Protein AF-A0A453N5C2-F1 (afdb_monomer)

Nearest PDB structures (foldseek):
  7upv-assembly1_A  TM=6.329E-01  e=4.592E-26  Zea mays
  6f9j-assembly1_A  TM=6.323E-01  e=2.179E-14  Hordeum vulgare
  5wqs-assembly1_A  TM=6.300E-01  e=1.266E-13  Ipomoea batatas
  5wqu-assembly1_A  TM=6.254E-01  e=1.860E-13  Ipomoea batatas
  1fa2-assembly1_A  TM=6.297E-01  e=8.671E-13  Ipomoea batatas

Foldseek 3Di:
DDCADLQRAGDPLPVLLVVLVVCVVVVAQADEDDDDPCSQCVPDPPHGDNHRVVSSVVSRVVSNHDYADQFVRLLVCCVVCVVCVVVCVCVDDQQQQDDVSHLDDPQQDVVVVADPPFPGDQPQPGPVSLVVLCVLCVVVVRNVLSDDDPQCDHRRDDQCNTQQRRDVHCCPPPSNVSVVCSSVVVSVVSVVVSVVSSCVSNVD

Secondary structure (DSSP, 8-state):
--SB-TTS-BS-HHHHHHHHHHHHHTT--EEE----HHHHTSSBTTB---HHHHHHHHHHHHTT-EEE-TTHHHHHHHHHSHHHHHTT---------SGGGSSS---S-GGGT--TT--------SHHHHHHHHHHHHHTT-GGGSS--SSS--TT--GGGSTTTSTT-GGGSHHHHHHHHHHHHHHHHHHHHHHHHHHHHH--

Mean predicted aligned error: 13.72 Å

pLDDT: mean 75.68, std 16.61, range [41.25, 97.69]

Solvent-accessible surface area (backbone atoms only — not comparable to full-atom values): 11889 Å² total; per-residue (Å²): 134,66,62,55,42,78,84,26,38,56,52,61,66,67,61,53,50,55,51,53,52,51,43,49,75,70,70,52,67,55,52,84,59,90,82,56,61,75,30,27,44,54,85,42,89,98,45,75,48,52,62,14,59,52,53,50,52,52,55,42,53,74,70,72,37,46,76,51,51,100,58,72,36,54,36,48,49,39,66,73,42,40,67,44,44,75,70,60,73,56,83,77,85,88,80,63,63,40,68,95,42,38,84,51,75,82,32,68,43,58,92,79,68,34,48,92,88,31,70,18,45,88,85,54,84,52,73,64,51,40,50,50,41,32,51,60,18,46,76,71,74,38,59,90,60,38,61,78,78,89,43,58,67,43,36,66,36,54,47,76,78,18,57,23,62,18,94,92,20,42,49,81,35,77,64,27,44,49,50,51,52,50,60,54,42,54,57,50,53,51,46,54,52,53,50,53,54,46,48,71,30,62,79,114

Radius of gyration: 20.91 Å; Cα contacts (8 Å, |Δi|>4): 223; chains: 1; bounding box: 48×40×55 Å

Sequence (204 aa):
MGIINCYCQLVDPEAVRAELRHLKSLNVDGVVVDCWWGIVEAWTPQKYEWSGYRDLFGIIKEFKLKVQVYFDFMRSFHMEFRSLSEEGLISAIEVGLGASGELRYPSCPEKMGWRYPGIGEFQCYDRYMQKNLRQSALARGHLFWARGPDNAGYYNSRSHETGFFCDGGDYDSYYGRFFLNWYSGILIDHVDQVLSLATLAFDG

InterPro domains:
  IPR001554 Glycoside hydrolase, family 14 [PF01373] (67-204)
  IPR001554 Glycoside hydrolase, family 14 [PR00750] (27-41)
  IPR001554 Glycoside hydrolase, family 14 [PR00750] (48-66)
  IPR001554 Glycoside hydrolase, family 14 [PTHR31352] (67-204)
  IPR017853 Glycoside hydrolase superfamily [SSF51445] (2-204)

Structure (mmCIF, N/CA/C/O backbone):
data_AF-A0A453N5C2-F1
#
_entry.id   AF-A0A453N5C2-F1
#
loop_
_atom_site.group_PDB
_atom_site.id
_atom_site.type_symbol
_atom_site.label_atom_id
_atom_site.label_alt_id
_atom_site.label_comp_id
_atom_site.label_asym_id
_atom_site.label_entity_id
_atom_site.label_seq_id
_atom_site.pdbx_PDB_ins_code
_atom_site.Cartn_x
_atom_site.Cartn_y
_atom_site.Cartn_z
_atom_site.occupancy
_atom_site.B_iso_or_equiv
_atom_site.auth_seq_id
_atom_site.auth_comp_id
_atom_site.auth_asym_id
_atom_site.auth_atom_id
_atom_site.pdbx_PDB_model_num
ATOM 1 N N . MET A 1 1 ? 0.543 18.962 6.753 1.00 45.88 1 MET A N 1
ATOM 2 C CA . MET A 1 1 ? 1.513 18.061 7.416 1.00 45.88 1 MET A CA 1
ATOM 3 C C . MET A 1 1 ? 0.730 17.151 8.349 1.00 45.88 1 MET A C 1
ATOM 5 O O . MET A 1 1 ? -0.326 17.578 8.790 1.00 45.88 1 MET A O 1
ATOM 9 N N . GLY A 1 2 ? 1.160 15.904 8.557 1.00 62.41 2 GLY A N 1
ATOM 10 C CA . GLY A 1 2 ? 0.486 14.992 9.492 1.00 62.41 2 GLY A CA 1
ATOM 11 C C . GLY A 1 2 ? 0.720 15.394 10.952 1.00 62.41 2 GLY A C 1
ATOM 12 O O . GLY A 1 2 ? 1.680 16.106 11.236 1.00 62.41 2 GLY A O 1
ATOM 13 N N . ILE A 1 3 ? -0.149 14.928 11.856 1.00 78.06 3 ILE A N 1
ATOM 14 C CA . ILE A 1 3 ? -0.074 15.179 13.309 1.00 78.06 3 ILE A CA 1
ATOM 15 C C . ILE A 1 3 ? 1.207 14.571 13.916 1.00 78.06 3 ILE A C 1
ATOM 17 O O . ILE A 1 3 ? 1.763 15.117 14.862 1.00 78.06 3 ILE A O 1
ATOM 21 N N . ILE A 1 4 ? 1.728 13.485 13.335 1.00 77.81 4 ILE A N 1
ATOM 22 C CA . ILE A 1 4 ? 3.038 12.906 13.666 1.00 77.81 4 ILE A CA 1
ATOM 23 C C . ILE A 1 4 ? 4.021 13.184 12.519 1.00 77.81 4 ILE A C 1
ATOM 25 O O . ILE A 1 4 ? 3.696 12.951 11.351 1.00 77.81 4 ILE A O 1
ATOM 29 N N . ASN A 1 5 ? 5.222 13.681 12.833 1.00 80.50 5 ASN A N 1
ATOM 30 C CA . ASN A 1 5 ? 6.278 13.921 11.841 1.00 80.50 5 ASN A CA 1
ATOM 31 C C . ASN A 1 5 ? 7.085 12.643 11.508 1.00 80.50 5 ASN A C 1
ATOM 33 O O . ASN A 1 5 ? 6.941 11.604 12.149 1.00 80.50 5 ASN A O 1
ATOM 37 N N . CYS A 1 6 ? 7.989 12.720 10.525 1.00 78.81 6 CYS A N 1
ATOM 38 C CA . CYS A 1 6 ? 8.831 11.587 10.108 1.00 78.81 6 CYS A CA 1
ATOM 39 C C . CYS A 1 6 ? 9.856 11.115 11.160 1.00 78.81 6 CYS A C 1
ATOM 41 O O . CYS A 1 6 ? 10.457 10.058 10.993 1.00 78.81 6 CYS A O 1
ATOM 43 N N . TYR A 1 7 ? 10.041 11.865 12.247 1.00 80.75 7 TYR A N 1
ATOM 44 C CA . TYR A 1 7 ? 10.873 11.483 13.391 1.00 80.75 7 TYR A CA 1
ATOM 45 C C . TYR A 1 7 ? 10.059 10.794 14.495 1.00 80.75 7 TYR A C 1
ATOM 47 O O . TYR A 1 7 ? 10.581 10.573 15.583 1.00 80.75 7 TYR A O 1
ATOM 55 N N . CYS A 1 8 ? 8.791 10.460 14.223 1.00 75.06 8 CYS A N 1
ATOM 56 C CA . CYS A 1 8 ? 7.840 9.934 15.195 1.00 75.06 8 CYS A CA 1
ATOM 57 C C . CYS A 1 8 ? 7.634 10.887 16.386 1.00 75.06 8 CYS A C 1
ATOM 59 O O . CYS A 1 8 ? 7.604 10.462 17.536 1.00 75.06 8 CYS A O 1
ATOM 61 N N . GLN A 1 9 ? 7.478 12.185 16.119 1.00 87.00 9 GLN A N 1
ATOM 62 C CA . GLN A 1 9 ? 7.174 13.196 17.135 1.00 87.00 9 GLN A CA 1
ATOM 63 C C . GLN A 1 9 ? 5.817 13.837 16.858 1.00 87.00 9 GLN A C 1
ATOM 65 O O . GLN A 1 9 ? 5.481 14.109 15.701 1.00 87.00 9 GLN A O 1
ATOM 70 N N . LEU A 1 10 ? 5.057 14.095 17.923 1.00 86.06 10 LEU A N 1
ATOM 71 C CA . LEU A 1 10 ? 3.793 14.818 17.847 1.00 86.06 10 LEU A CA 1
ATOM 72 C C . LEU A 1 10 ? 4.051 16.290 17.511 1.00 86.06 10 LEU A C 1
ATOM 74 O O . LEU A 1 10 ? 4.773 16.988 18.223 1.00 86.06 10 LEU A O 1
ATOM 78 N N . VAL A 1 11 ? 3.460 16.754 16.416 1.00 89.31 11 VAL A N 1
ATOM 79 C CA . VAL A 1 11 ? 3.540 18.142 15.966 1.00 89.31 11 VAL A CA 1
ATOM 80 C C . VAL A 1 11 ? 2.410 18.929 16.613 1.00 89.31 11 VAL A C 1
ATOM 82 O O . VAL A 1 11 ? 1.251 18.550 16.495 1.00 89.31 11 VAL A O 1
ATOM 85 N N . ASP A 1 12 ? 2.771 20.029 17.272 1.00 89.69 12 ASP A N 1
ATOM 86 C CA . ASP A 1 12 ? 1.853 20.975 17.918 1.00 89.69 12 ASP A CA 1
ATOM 87 C C . ASP A 1 12 ? 0.766 20.318 18.806 1.00 89.69 12 ASP A C 1
ATOM 89 O O . ASP A 1 12 ? -0.422 20.291 18.467 1.00 89.69 12 ASP A O 1
ATOM 93 N N . PRO A 1 13 ? 1.158 19.788 19.980 1.00 90.25 13 PRO A N 1
ATOM 94 C CA . PRO A 1 13 ? 0.228 19.170 20.924 1.00 90.25 13 PRO A CA 1
ATOM 95 C C . PRO A 1 13 ? -0.939 20.076 21.347 1.00 90.25 13 PRO A C 1
ATOM 97 O O . PRO A 1 13 ? -2.032 19.581 21.621 1.00 90.25 13 PRO A O 1
ATOM 100 N N . GLU A 1 14 ? -0.727 21.394 21.413 1.00 91.12 14 GLU A N 1
ATOM 101 C CA . GLU A 1 14 ? -1.752 22.346 21.852 1.00 91.12 14 GLU A CA 1
ATOM 102 C C . GLU A 1 14 ? -2.832 22.555 20.790 1.00 91.12 14 GLU A C 1
ATOM 104 O O . GLU A 1 14 ? -4.019 22.602 21.129 1.00 91.12 14 GLU A O 1
ATOM 109 N N . ALA A 1 15 ? -2.455 22.590 19.508 1.00 88.94 15 ALA A N 1
ATOM 110 C CA . ALA A 1 15 ? -3.423 22.579 18.416 1.00 88.94 15 ALA A CA 1
ATOM 111 C C . ALA A 1 15 ? -4.297 21.312 18.453 1.00 88.94 15 ALA A C 1
ATOM 113 O O . ALA A 1 15 ? -5.524 21.409 18.397 1.00 88.94 15 ALA A O 1
ATOM 114 N N . VAL A 1 16 ? -3.691 20.136 18.667 1.00 85.56 16 VAL A N 1
ATOM 115 C CA . VAL A 1 16 ? -4.428 18.864 18.802 1.00 85.56 16 VAL A CA 1
ATOM 116 C C . VAL A 1 16 ? -5.397 18.908 19.986 1.00 85.56 16 VAL A C 1
ATOM 118 O O . VAL A 1 16 ? -6.558 18.519 19.858 1.00 85.56 16 VAL A O 1
ATOM 121 N N . ARG A 1 17 ? -4.971 19.434 21.141 1.00 92.00 17 ARG A N 1
ATOM 122 C CA . ARG A 1 17 ? -5.856 19.621 22.306 1.00 92.00 17 ARG A CA 1
ATOM 123 C C . ARG A 1 17 ? -7.040 20.533 21.994 1.00 92.00 17 ARG A C 1
ATOM 125 O O . ARG A 1 17 ? -8.153 20.252 22.443 1.00 92.00 17 ARG A O 1
ATOM 132 N N . ALA A 1 18 ? -6.819 21.622 21.260 1.00 89.62 18 ALA A N 1
ATOM 133 C CA . ALA A 1 18 ? -7.880 22.548 20.877 1.00 89.62 18 ALA A CA 1
ATOM 134 C C . ALA A 1 18 ? -8.916 21.876 19.959 1.00 89.62 18 ALA A C 1
ATOM 136 O O . ALA A 1 18 ? -10.119 22.005 20.203 1.00 89.62 18 ALA A O 1
ATOM 137 N N . GLU A 1 19 ? -8.464 21.098 18.974 1.00 84.69 19 GLU A N 1
ATOM 138 C CA . GLU A 1 19 ? -9.341 20.342 18.074 1.00 84.69 19 GLU A CA 1
ATOM 139 C C . GLU A 1 19 ? -10.136 19.257 18.814 1.00 84.69 19 GLU A C 1
ATOM 141 O O . GLU A 1 19 ? -11.360 19.198 18.694 1.00 84.69 19 GLU A O 1
ATOM 146 N N . LEU A 1 20 ? -9.484 18.441 19.649 1.00 83.19 20 LEU A N 1
ATOM 147 C CA . LEU A 1 20 ? -10.162 17.388 20.415 1.00 83.19 20 LEU A CA 1
ATOM 148 C C . LEU A 1 20 ? -11.179 17.955 21.411 1.00 83.19 20 LEU A C 1
ATOM 150 O O . LEU A 1 20 ? -12.244 17.368 21.611 1.00 83.19 20 LEU A O 1
ATOM 154 N N . ARG A 1 21 ? -10.897 19.122 22.005 1.00 89.88 21 ARG A N 1
ATOM 155 C CA . ARG A 1 21 ? -11.859 19.842 22.851 1.00 89.88 21 ARG A CA 1
ATOM 156 C C . ARG A 1 21 ? -13.100 20.243 22.059 1.00 89.88 21 ARG A C 1
ATOM 158 O O . ARG A 1 21 ? -14.214 20.102 22.567 1.00 89.88 21 ARG A O 1
ATOM 165 N N . HIS A 1 22 ? -12.917 20.714 20.828 1.00 83.62 22 HIS A N 1
ATOM 166 C CA . HIS A 1 22 ? -14.026 21.048 19.944 1.00 83.62 22 HIS A CA 1
ATOM 167 C C . HIS A 1 22 ? -14.831 19.799 19.558 1.00 83.62 22 HIS A C 1
ATOM 169 O O . HIS A 1 22 ? -16.045 19.786 19.746 1.00 83.62 22 HIS A O 1
ATOM 175 N N . LEU A 1 23 ? -14.177 18.710 19.144 1.00 72.56 23 LE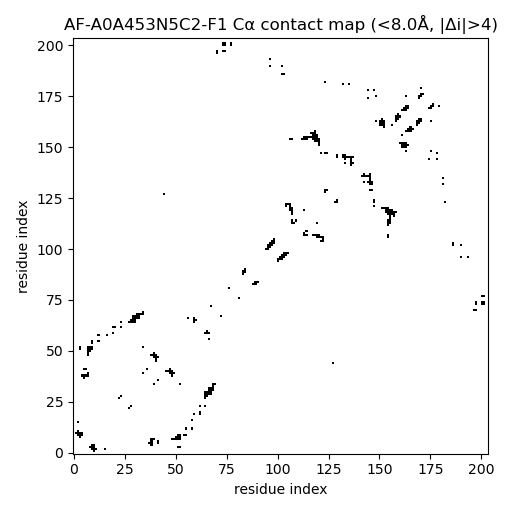U A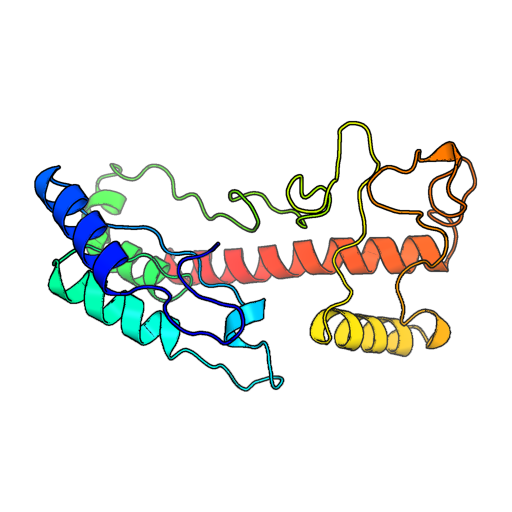 N 1
ATOM 176 C CA . LEU A 1 23 ? -14.849 17.439 18.840 1.00 72.56 23 LEU A CA 1
ATOM 177 C C . LEU A 1 23 ? -15.642 16.903 20.037 1.00 72.56 23 LEU A C 1
ATOM 179 O O . LEU A 1 23 ? -16.784 16.470 19.886 1.00 72.56 23 LEU A O 1
ATOM 183 N N . LYS A 1 24 ? -15.093 17.006 21.252 1.00 77.75 24 LYS A N 1
ATOM 184 C CA . LYS A 1 24 ? -15.814 16.596 22.460 1.00 77.75 24 LYS A CA 1
ATOM 185 C C . LYS A 1 24 ? -17.053 17.454 22.721 1.00 77.75 24 LYS A C 1
ATOM 187 O O . LYS A 1 24 ? -18.071 16.917 23.147 1.00 77.75 24 LYS A O 1
ATOM 192 N N . SER A 1 25 ? -16.995 18.757 22.431 1.00 83.69 25 SER A N 1
ATOM 193 C CA . SER A 1 25 ? -18.161 19.651 22.537 1.00 83.69 25 SER A CA 1
ATOM 194 C C . SER A 1 25 ? -19.286 19.307 21.553 1.00 83.69 25 SER A C 1
ATOM 196 O O . SER A 1 25 ? -20.439 19.642 21.802 1.00 83.69 25 SER A O 1
ATOM 198 N N . LEU A 1 26 ? -18.958 18.593 20.471 1.00 78.06 26 LEU A N 1
ATOM 199 C CA . LEU A 1 26 ? -19.899 18.098 19.466 1.00 78.06 26 LEU A CA 1
ATOM 200 C C . LEU A 1 26 ? -20.425 16.686 19.780 1.00 78.06 26 LEU A C 1
ATOM 202 O O . LEU A 1 26 ? -21.041 16.065 18.920 1.00 78.06 26 LEU A O 1
ATOM 206 N N . ASN A 1 27 ? -20.195 16.171 20.995 1.00 78.81 27 ASN A N 1
ATOM 207 C CA . ASN A 1 27 ? -20.589 14.821 21.413 1.00 78.81 27 ASN A CA 1
ATOM 208 C C . ASN A 1 27 ? -19.964 13.686 20.575 1.00 78.81 27 ASN A C 1
ATOM 210 O O . ASN A 1 27 ? -20.522 12.597 20.489 1.00 78.81 27 ASN A O 1
ATOM 214 N N . VAL A 1 28 ? -18.782 13.905 19.991 1.00 62.66 28 VAL A N 1
ATOM 215 C CA . VAL A 1 28 ? -18.038 12.846 19.295 1.00 62.66 28 VAL A CA 1
ATOM 216 C C . VAL A 1 28 ? -17.528 11.802 20.300 1.00 62.66 28 VAL A C 1
ATOM 218 O O . VAL A 1 28 ? -16.942 12.141 21.334 1.00 62.66 28 VAL A O 1
ATOM 221 N N . ASP A 1 29 ? -17.729 10.521 19.984 1.00 61.03 29 ASP A N 1
ATOM 222 C CA . ASP A 1 29 ? -17.367 9.391 20.851 1.00 61.03 29 ASP A CA 1
ATOM 223 C C . ASP A 1 29 ? -15.896 8.963 20.742 1.00 61.03 29 ASP A C 1
ATOM 225 O O . ASP A 1 29 ? -15.341 8.383 21.681 1.00 61.03 29 ASP A O 1
ATOM 229 N N . GLY A 1 30 ? -15.235 9.252 19.620 1.00 60.66 30 GLY A N 1
ATOM 230 C CA . GLY A 1 30 ? -13.859 8.834 19.380 1.00 60.66 30 GLY A CA 1
ATOM 231 C C . GLY A 1 30 ? -13.226 9.446 18.140 1.00 60.66 30 GLY A C 1
ATOM 232 O O . GLY A 1 30 ? -13.884 10.119 17.352 1.00 60.66 30 GLY A O 1
ATOM 233 N N . VAL A 1 31 ? -11.927 9.208 17.988 1.00 63.03 31 VAL A N 1
ATOM 234 C CA . VAL A 1 31 ? -11.125 9.665 16.851 1.00 63.03 31 VAL A CA 1
ATOM 235 C C . VAL A 1 31 ? -10.359 8.494 16.246 1.00 63.03 31 VAL A C 1
ATOM 237 O O . VAL A 1 31 ? -9.893 7.597 16.953 1.00 63.03 31 VAL A O 1
ATOM 240 N N . VAL A 1 32 ? -10.239 8.506 14.922 1.00 61.47 32 VAL A N 1
ATOM 241 C CA . VAL A 1 32 ? -9.447 7.533 14.165 1.00 61.47 32 VAL A CA 1
ATOM 242 C C . VAL A 1 32 ? -8.054 8.119 13.954 1.00 61.47 32 VAL A C 1
ATOM 244 O O . VAL A 1 32 ? -7.925 9.292 13.605 1.00 61.47 32 VAL A O 1
ATOM 247 N N . VAL A 1 33 ? -7.011 7.323 14.205 1.00 59.66 33 VAL A N 1
ATOM 248 C CA . VAL A 1 33 ? -5.614 7.762 14.102 1.00 59.66 33 VAL A CA 1
ATOM 249 C C . VAL A 1 33 ? -4.821 6.782 13.243 1.00 59.66 33 VAL A C 1
ATOM 251 O O . VAL A 1 33 ? -4.610 5.634 13.631 1.00 59.66 33 VAL A O 1
ATOM 254 N N . ASP A 1 34 ? -4.309 7.266 12.112 1.00 59.69 34 ASP A N 1
ATOM 255 C CA . ASP A 1 34 ? -3.443 6.480 11.233 1.00 59.69 34 ASP A CA 1
ATOM 256 C C . ASP A 1 34 ? -2.050 6.280 11.851 1.00 59.69 34 ASP A C 1
ATOM 258 O O . ASP A 1 34 ? -1.280 7.230 12.061 1.00 59.69 34 ASP A O 1
ATOM 262 N N . CYS A 1 35 ? -1.701 5.021 12.121 1.00 60.75 35 CYS A N 1
ATOM 263 C CA . CYS A 1 35 ? -0.383 4.624 12.614 1.00 60.75 35 CYS A CA 1
ATOM 264 C C . CYS A 1 35 ? 0.517 4.189 11.454 1.00 60.75 35 CYS A C 1
ATOM 266 O O . CYS A 1 35 ? 0.424 3.069 10.958 1.00 60.75 35 CYS A O 1
ATOM 268 N N . TRP A 1 36 ? 1.399 5.084 11.012 1.00 59.53 36 TRP A N 1
ATOM 269 C CA . TRP A 1 36 ? 2.222 4.876 9.827 1.00 59.53 36 TRP A CA 1
ATOM 270 C C . TRP A 1 36 ? 3.455 4.034 10.145 1.00 59.53 36 TRP A C 1
ATOM 272 O O . TRP A 1 36 ? 4.371 4.479 10.842 1.00 59.53 36 TRP A O 1
ATOM 282 N N . TRP A 1 37 ? 3.532 2.846 9.545 1.00 51.44 37 TRP A N 1
ATOM 283 C CA . TRP A 1 37 ? 4.687 1.956 9.673 1.00 51.44 37 TRP A CA 1
ATOM 284 C C . TRP A 1 37 ? 6.012 2.628 9.274 1.00 51.44 37 TRP A C 1
ATOM 286 O O . TRP A 1 37 ? 6.999 2.538 10.002 1.00 51.44 37 TRP A O 1
ATOM 296 N N . GLY A 1 38 ? 6.012 3.398 8.179 1.00 54.41 38 GLY A N 1
ATOM 297 C CA . GLY A 1 38 ? 7.186 4.141 7.706 1.00 54.41 38 GLY A CA 1
ATOM 298 C C . GLY A 1 38 ? 7.681 5.246 8.648 1.00 54.41 38 GLY A C 1
ATOM 299 O O . GLY A 1 38 ? 8.793 5.727 8.462 1.00 54.41 38 GLY A O 1
ATOM 300 N N . ILE A 1 39 ? 6.889 5.636 9.655 1.00 63.72 39 ILE A N 1
ATOM 301 C CA . ILE A 1 39 ? 7.287 6.572 10.719 1.00 63.72 39 ILE A CA 1
ATOM 302 C C . ILE A 1 39 ? 7.814 5.793 11.927 1.00 63.72 39 ILE A C 1
ATOM 304 O O . ILE A 1 39 ? 8.889 6.088 12.448 1.00 63.72 39 ILE A O 1
ATOM 308 N N . VAL A 1 40 ? 7.065 4.776 12.349 1.00 52.88 40 VAL A N 1
ATOM 309 C CA . VAL A 1 40 ? 7.353 3.986 13.549 1.00 52.88 40 VAL A CA 1
ATOM 310 C C . VAL A 1 40 ? 8.620 3.150 13.386 1.00 52.88 40 VAL A C 1
ATOM 312 O O . VAL A 1 40 ? 9.426 3.044 14.302 1.00 52.88 40 VAL A O 1
ATOM 315 N N . GLU A 1 41 ? 8.843 2.569 12.213 1.00 63.97 41 GLU A N 1
ATOM 316 C CA . GLU A 1 41 ? 10.023 1.753 11.922 1.00 63.97 41 GLU A CA 1
ATOM 317 C C . GLU A 1 41 ? 10.977 2.477 10.955 1.00 63.97 41 GLU A C 1
ATOM 319 O O . GLU A 1 41 ? 11.685 1.844 10.172 1.00 63.97 41 GLU A O 1
ATOM 324 N N . ALA A 1 42 ? 11.017 3.814 10.971 1.00 62.94 42 ALA A N 1
ATOM 325 C CA . ALA A 1 42 ? 11.783 4.608 10.003 1.00 62.94 42 ALA A CA 1
ATOM 326 C C . ALA A 1 42 ? 13.303 4.350 10.067 1.00 62.94 42 ALA A C 1
ATOM 328 O O . ALA A 1 42 ? 13.977 4.217 9.045 1.00 62.94 42 ALA A O 1
ATOM 329 N N . TRP A 1 43 ? 13.869 4.216 11.275 1.00 64.81 43 TRP A N 1
ATOM 330 C CA . TRP A 1 43 ? 15.319 4.375 11.497 1.00 64.81 43 TRP A CA 1
ATOM 331 C C . TRP A 1 43 ? 16.109 3.083 11.617 1.00 64.81 43 TRP A C 1
ATOM 333 O O . TRP A 1 43 ? 17.202 2.989 11.063 1.00 64.81 43 TRP A O 1
ATOM 343 N N . THR A 1 44 ? 15.577 2.043 12.258 1.00 60.72 44 THR A N 1
ATOM 344 C CA . THR A 1 44 ? 16.236 0.726 12.294 1.00 60.72 44 THR A CA 1
ATOM 345 C C . THR A 1 44 ? 15.224 -0.415 12.154 1.00 60.72 44 THR A C 1
ATOM 347 O O . THR A 1 44 ? 14.229 -0.397 12.872 1.00 60.72 44 THR A O 1
ATOM 350 N N . PRO A 1 45 ? 15.474 -1.416 11.283 1.00 52.12 45 PRO A N 1
ATOM 351 C CA . PRO A 1 45 ? 14.618 -2.591 11.184 1.00 52.12 45 PRO A CA 1
ATOM 352 C C . PRO A 1 45 ? 14.447 -3.293 12.527 1.00 52.12 45 PRO A C 1
ATOM 354 O O . PRO A 1 45 ? 15.418 -3.480 13.260 1.00 52.12 45 PRO A O 1
ATOM 357 N N . GLN A 1 46 ? 13.216 -3.692 12.819 1.00 45.94 46 GLN A N 1
ATOM 358 C CA . GLN A 1 46 ? 12.748 -4.310 14.054 1.00 45.94 46 GLN A CA 1
ATOM 359 C C . GLN A 1 46 ? 12.952 -3.447 15.308 1.00 45.94 46 GLN A C 1
ATOM 361 O O . GLN A 1 46 ? 12.861 -3.949 16.429 1.00 45.94 46 GLN A O 1
ATOM 366 N N . LYS A 1 47 ? 13.210 -2.142 15.142 1.00 51.31 47 LYS A N 1
ATOM 367 C CA . LYS A 1 47 ? 13.186 -1.162 16.230 1.00 51.31 47 LYS A CA 1
ATOM 368 C C . LYS A 1 47 ? 12.097 -0.139 15.959 1.00 51.31 47 LYS A C 1
ATOM 370 O O . LYS A 1 47 ? 12.246 0.741 15.115 1.00 51.31 47 LYS A O 1
ATOM 375 N N . TYR A 1 48 ? 11.022 -0.275 16.718 1.00 55.09 48 TYR A N 1
ATOM 376 C CA . TYR A 1 48 ? 9.841 0.559 16.609 1.00 55.09 48 TYR A CA 1
ATOM 377 C C . TYR A 1 48 ? 9.933 1.738 17.578 1.00 55.09 48 TYR A C 1
ATOM 379 O O . TYR A 1 48 ? 10.044 1.549 18.791 1.00 55.09 48 TYR A O 1
ATOM 387 N N . GLU A 1 49 ? 9.880 2.948 17.039 1.00 70.94 49 GLU A N 1
ATOM 388 C CA . GLU A 1 49 ? 9.750 4.190 17.785 1.00 70.94 49 GLU A CA 1
ATOM 389 C C . GLU A 1 49 ? 8.277 4.602 17.817 1.00 70.94 49 GLU A C 1
ATOM 391 O O . GLU A 1 49 ? 7.620 4.686 16.786 1.00 70.94 49 GLU A O 1
ATOM 396 N N . TRP A 1 50 ? 7.752 4.846 19.015 1.00 65.00 50 TRP A N 1
ATOM 397 C CA . TRP A 1 50 ? 6.329 5.117 19.242 1.00 65.00 50 TRP A CA 1
ATOM 398 C C . TRP A 1 50 ? 6.090 6.385 20.067 1.00 65.00 50 TRP A C 1
ATOM 400 O O . TRP A 1 50 ? 4.961 6.631 20.476 1.00 65.00 50 TRP A O 1
ATOM 410 N N . SER A 1 51 ? 7.124 7.162 20.400 1.00 79.25 51 SER A N 1
ATOM 411 C CA . SER A 1 51 ? 7.025 8.348 21.273 1.00 79.25 51 SER A CA 1
ATOM 412 C C . SER A 1 51 ? 5.924 9.324 20.849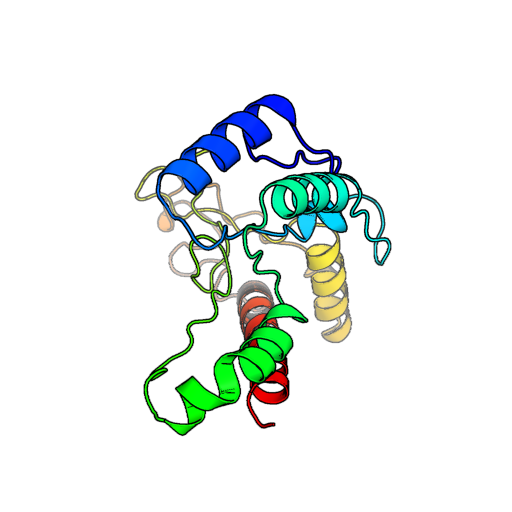 1.00 79.25 51 SER A C 1
ATOM 414 O O . SER A 1 51 ? 5.014 9.565 21.632 1.00 79.25 51 SER A O 1
ATOM 416 N N . GLY A 1 52 ? 5.911 9.790 19.601 1.00 75.38 52 GLY A N 1
ATOM 417 C CA . GLY A 1 52 ? 4.880 10.714 19.114 1.00 75.38 52 GLY A CA 1
ATOM 418 C C . GLY A 1 52 ? 3.459 10.145 19.167 1.00 75.38 52 GLY A C 1
ATOM 419 O O . GLY A 1 52 ? 2.525 10.857 19.529 1.00 75.38 52 GLY A O 1
ATOM 420 N N . TYR A 1 53 ? 3.285 8.852 18.878 1.00 65.62 53 TYR A N 1
ATOM 421 C CA . TYR A 1 53 ? 1.988 8.181 19.025 1.00 65.62 53 TYR A CA 1
ATOM 422 C C . TYR A 1 53 ? 1.582 8.020 20.496 1.00 65.62 53 TYR A C 1
ATOM 424 O O . TYR A 1 53 ? 0.412 8.193 20.827 1.00 65.62 53 TYR A O 1
ATOM 432 N N . ARG A 1 54 ? 2.537 7.752 21.397 1.00 72.88 54 ARG A N 1
ATOM 433 C CA . ARG A 1 54 ? 2.297 7.715 22.848 1.00 72.88 54 ARG A CA 1
ATOM 434 C C . ARG A 1 54 ? 1.833 9.070 23.372 1.00 72.88 54 ARG A C 1
ATOM 436 O O . ARG A 1 54 ? 0.873 9.104 24.139 1.00 72.88 54 ARG A O 1
ATOM 443 N N . ASP A 1 55 ? 2.453 10.155 22.923 1.00 79.44 55 ASP A N 1
ATOM 444 C CA . ASP A 1 55 ? 2.055 11.514 23.296 1.00 79.44 55 ASP A CA 1
ATOM 445 C C . ASP A 1 55 ? 0.646 11.835 22.777 1.00 79.44 55 ASP A C 1
ATOM 447 O O . ASP A 1 55 ? -0.210 12.291 23.536 1.00 79.44 55 ASP A O 1
ATOM 451 N N . LEU A 1 56 ? 0.364 11.507 21.512 1.00 74.19 56 LEU A N 1
ATOM 452 C CA . LEU A 1 56 ? -0.952 11.696 20.897 1.00 74.19 56 LEU A CA 1
ATOM 453 C C . LEU A 1 56 ? -2.054 10.926 21.638 1.00 74.19 56 LEU A C 1
ATOM 455 O O . LEU A 1 56 ? -3.090 11.495 21.979 1.00 74.19 56 LEU A O 1
ATOM 459 N N . PHE A 1 57 ? -1.834 9.645 21.934 1.00 72.19 57 PHE A N 1
ATOM 460 C CA . PHE A 1 57 ? -2.800 8.834 22.676 1.00 72.19 57 PHE A CA 1
ATOM 461 C C . PHE A 1 57 ? -2.942 9.280 24.131 1.00 72.19 57 PHE A C 1
ATOM 463 O O . PHE A 1 57 ? -4.040 9.199 24.684 1.00 72.19 57 PHE A O 1
ATOM 470 N N . GLY A 1 58 ? -1.870 9.798 24.737 1.00 71.31 58 GLY A N 1
ATOM 471 C CA . GLY A 1 58 ? -1.921 10.456 26.039 1.00 71.31 58 GLY A CA 1
ATOM 472 C C . GLY A 1 58 ? -2.915 11.614 26.037 1.00 71.31 58 GLY A C 1
ATOM 473 O O . GLY A 1 58 ? -3.810 11.651 26.879 1.00 71.31 58 GLY A O 1
ATOM 474 N N . ILE A 1 59 ? -2.832 12.485 25.031 1.00 81.00 59 ILE A N 1
ATOM 475 C CA . ILE A 1 59 ? -3.753 13.614 24.871 1.00 81.00 59 ILE A CA 1
ATOM 476 C C . ILE A 1 59 ? -5.180 13.134 24.610 1.00 81.00 59 ILE A C 1
ATOM 478 O O . ILE A 1 59 ? -6.109 13.590 25.268 1.00 81.00 59 ILE A O 1
ATOM 482 N N . ILE A 1 60 ? -5.393 12.188 23.694 1.00 71.81 60 ILE A N 1
ATOM 483 C CA . ILE A 1 60 ? -6.752 11.715 23.386 1.00 71.81 60 ILE A CA 1
ATOM 484 C C . ILE A 1 60 ? -7.421 11.090 24.624 1.00 71.81 60 ILE A C 1
ATOM 486 O O . ILE A 1 60 ? -8.616 11.295 24.870 1.00 71.81 60 ILE A O 1
ATOM 490 N N . LYS A 1 61 ? -6.633 10.406 25.462 1.00 70.56 61 LYS A N 1
ATOM 491 C CA . LYS A 1 61 ? -7.080 9.876 26.753 1.00 70.56 61 LYS A CA 1
ATOM 492 C C . LYS A 1 61 ? -7.521 10.979 27.723 1.00 70.56 61 LYS A C 1
ATOM 494 O O . LYS A 1 61 ? -8.515 10.771 28.420 1.00 70.56 61 LYS A O 1
ATOM 499 N N . GLU A 1 62 ? -6.853 12.139 27.756 1.00 82.56 62 GLU A N 1
ATOM 500 C CA . GLU A 1 62 ? -7.270 13.298 28.576 1.00 82.56 62 GLU A CA 1
ATOM 501 C C . GLU A 1 62 ? -8.724 13.709 28.269 1.00 82.56 62 GLU A C 1
ATOM 503 O O . GLU A 1 62 ? -9.490 14.029 29.179 1.00 82.56 62 GLU A O 1
ATOM 508 N N . PHE A 1 63 ? -9.141 13.622 27.002 1.00 76.94 63 PHE A N 1
ATOM 509 C CA . PHE A 1 63 ? -10.484 14.005 26.547 1.00 76.94 63 PHE A CA 1
ATOM 510 C C . PHE A 1 63 ? -11.534 12.890 26.637 1.00 76.94 63 PHE A C 1
ATOM 512 O O . PHE A 1 63 ? -12.693 13.107 26.266 1.00 76.94 63 PHE A O 1
ATOM 519 N N . LYS A 1 64 ? -11.170 11.703 27.150 1.00 75.44 64 LYS A N 1
ATOM 520 C CA . LYS A 1 64 ? -12.056 10.524 27.218 1.00 75.44 64 LYS A CA 1
ATOM 521 C C . LYS A 1 64 ? -12.721 10.233 25.866 1.00 75.44 64 LYS A C 1
ATOM 523 O O . LYS A 1 64 ? -13.934 10.016 25.788 1.00 75.44 64 LYS A O 1
ATOM 528 N N . LEU A 1 65 ? -11.939 10.330 24.797 1.00 63.72 65 LEU A N 1
ATOM 529 C CA . LEU A 1 65 ? -12.338 9.944 23.450 1.00 63.72 65 LEU A CA 1
ATOM 530 C C . LEU A 1 65 ? -11.812 8.533 23.183 1.00 63.72 65 LEU A C 1
ATOM 532 O O . LEU A 1 65 ? -10.705 8.187 23.600 1.00 63.72 65 LEU A O 1
ATOM 536 N N . LYS A 1 66 ? -12.614 7.705 22.514 1.00 57.25 66 LYS A N 1
ATOM 537 C CA . LYS A 1 66 ? -12.189 6.369 22.081 1.00 57.25 66 LYS A CA 1
ATOM 538 C C . LYS A 1 66 ? -11.143 6.506 20.963 1.00 57.25 66 LYS A C 1
ATOM 540 O O . LYS A 1 66 ? -11.250 7.405 20.132 1.00 57.25 66 LYS A O 1
ATOM 545 N N . VAL A 1 67 ? -10.140 5.628 20.947 1.00 52.59 67 VAL A N 1
ATOM 546 C CA . VAL A 1 67 ? -9.071 5.586 19.930 1.00 52.59 67 VAL A CA 1
ATOM 547 C C . VAL A 1 67 ? -9.107 4.232 19.232 1.00 52.59 67 VAL A C 1
ATOM 549 O O . VAL A 1 67 ? -9.212 3.208 19.907 1.00 52.59 67 VAL A O 1
ATOM 552 N N . GLN A 1 68 ? -8.986 4.223 17.904 1.00 47.94 68 GLN A N 1
ATOM 553 C CA . GLN A 1 68 ? -8.887 3.000 17.100 1.00 47.94 68 GLN A CA 1
ATOM 554 C C . GLN A 1 68 ? -7.443 2.780 16.597 1.00 47.94 68 GLN A C 1
ATOM 556 O O . GLN A 1 68 ? -6.892 3.686 15.975 1.00 47.94 68 GLN A O 1
ATOM 561 N N . VAL A 1 69 ? -6.816 1.616 16.878 1.00 46.53 69 VAL A N 1
ATOM 562 C CA . VAL A 1 69 ? -5.433 1.249 16.448 1.00 46.53 69 VAL A CA 1
ATOM 563 C C . VAL A 1 69 ? -5.283 -0.247 16.070 1.00 46.53 69 VAL A C 1
ATOM 565 O O . VAL A 1 69 ? -5.669 -1.141 16.815 1.00 46.53 69 VAL A O 1
ATOM 568 N N . TYR A 1 70 ? -4.632 -0.525 14.939 1.00 57.78 70 TYR A N 1
ATOM 569 C CA . TYR A 1 70 ? -4.780 -1.687 14.033 1.00 57.78 70 TYR A CA 1
ATOM 570 C C . TYR A 1 70 ? -4.528 -3.166 14.459 1.00 57.78 70 TYR A C 1
ATOM 572 O O . TYR A 1 70 ? -4.361 -4.004 13.582 1.00 57.78 70 TYR A O 1
ATOM 580 N N . PHE A 1 71 ? -4.565 -3.585 15.727 1.00 47.44 71 PHE A N 1
ATOM 581 C CA . PHE A 1 71 ? -4.652 -5.040 16.040 1.00 47.44 71 PHE A CA 1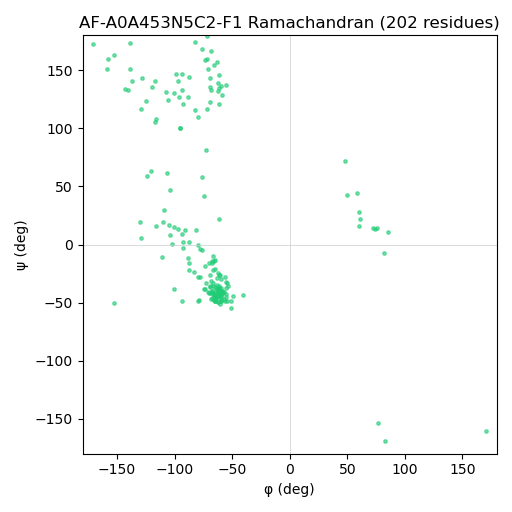
ATOM 582 C C . PHE A 1 71 ? -5.324 -5.315 17.387 1.00 47.44 71 PHE A C 1
ATOM 584 O O . PHE A 1 71 ? -6.320 -6.034 17.454 1.00 47.44 71 PHE A O 1
ATOM 591 N N . ASP A 1 72 ? -4.875 -4.643 18.450 1.00 44.50 72 ASP A N 1
ATOM 592 C CA . ASP A 1 72 ? -5.538 -4.710 19.759 1.00 44.50 72 ASP A CA 1
ATOM 593 C C . ASP A 1 72 ? -6.941 -4.079 19.745 1.00 44.50 72 ASP A C 1
ATOM 595 O O . ASP A 1 72 ? -7.791 -4.434 20.561 1.00 44.50 72 ASP A O 1
ATOM 599 N N . PHE A 1 73 ? -7.219 -3.190 18.784 1.00 50.91 73 PHE A N 1
ATOM 600 C CA . PHE A 1 73 ? -8.530 -2.575 18.601 1.00 50.91 73 PHE A CA 1
ATOM 601 C C . PHE A 1 73 ? -9.590 -3.534 18.060 1.00 50.91 73 PHE A C 1
ATOM 603 O O . PHE A 1 73 ? -10.704 -3.501 18.564 1.00 50.91 73 PHE A O 1
ATOM 610 N N . MET A 1 74 ? -9.267 -4.406 17.098 1.00 56.25 74 MET A N 1
ATOM 611 C CA . MET A 1 74 ? -10.245 -5.358 16.547 1.00 56.25 74 MET A CA 1
ATOM 612 C C . MET A 1 74 ? -10.735 -6.320 17.635 1.00 56.25 74 MET A C 1
ATOM 614 O O . MET A 1 74 ? -11.935 -6.472 17.844 1.00 56.25 74 MET A O 1
ATOM 618 N N . ARG A 1 75 ? -9.802 -6.857 18.432 1.00 50.91 75 ARG A N 1
ATOM 619 C CA . ARG A 1 75 ? -10.116 -7.742 19.562 1.00 50.91 75 ARG A CA 1
ATOM 620 C C . ARG A 1 75 ? -10.853 -7.018 20.697 1.00 50.91 75 ARG A C 1
ATOM 622 O O . ARG A 1 75 ? -11.767 -7.580 21.287 1.00 50.91 75 ARG A O 1
ATOM 629 N N . SER A 1 76 ? -10.471 -5.780 21.016 1.00 49.84 76 SER A N 1
ATOM 630 C CA . S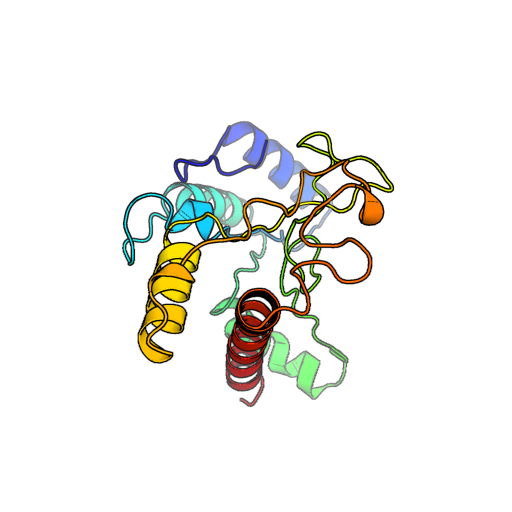ER A 1 76 ? -11.144 -4.974 22.048 1.00 49.84 76 SER A CA 1
ATOM 631 C C . SER A 1 76 ? -12.556 -4.548 21.623 1.00 49.84 76 SER A C 1
ATOM 633 O O . SER A 1 76 ? -13.487 -4.645 22.414 1.00 49.84 76 SER A O 1
ATOM 635 N N . PHE A 1 77 ? -12.738 -4.145 20.361 1.00 58.31 77 PHE A N 1
ATOM 636 C CA . PHE A 1 77 ? -14.043 -3.836 19.774 1.00 58.31 77 PHE A CA 1
ATOM 637 C C . PHE A 1 77 ? -14.964 -5.055 19.812 1.00 58.31 77 PHE A C 1
ATOM 639 O O . PHE A 1 77 ? -16.101 -4.939 20.259 1.00 58.31 77 PHE A O 1
ATOM 646 N N . HIS A 1 78 ? -14.455 -6.223 19.408 1.00 58.41 78 HIS A N 1
ATOM 647 C CA . HIS A 1 78 ? -15.205 -7.476 19.471 1.00 58.41 78 HIS A CA 1
ATOM 648 C C . HIS A 1 78 ? -15.678 -7.799 20.890 1.00 58.41 78 HIS A C 1
ATOM 650 O O . HIS A 1 78 ? -16.847 -8.093 21.107 1.00 58.41 78 HIS A O 1
ATOM 656 N N . MET A 1 79 ? -14.784 -7.681 21.873 1.00 57.41 79 MET A N 1
ATOM 657 C CA . MET A 1 79 ? -15.104 -7.957 23.275 1.00 57.41 79 MET A CA 1
ATOM 658 C C . MET A 1 79 ? -16.086 -6.944 23.881 1.00 57.41 79 MET A C 1
ATOM 660 O O . MET A 1 79 ? -16.986 -7.342 24.615 1.00 57.41 79 MET A O 1
ATOM 664 N N . GLU A 1 80 ? -15.925 -5.653 23.590 1.00 54.72 80 GLU A N 1
ATOM 665 C CA . GLU A 1 80 ? -16.753 -4.575 24.151 1.00 54.72 80 GLU A CA 1
ATOM 666 C C . GLU A 1 80 ? -18.157 -4.536 23.531 1.00 54.72 80 GLU A C 1
ATOM 668 O O . GLU A 1 80 ? -19.141 -4.301 24.229 1.00 54.72 80 GLU A O 1
ATOM 673 N N . PHE A 1 81 ? -18.270 -4.784 22.223 1.00 52.72 81 PHE A N 1
ATOM 674 C CA . PHE A 1 81 ? -19.535 -4.708 21.484 1.00 52.72 81 PHE A CA 1
ATOM 675 C C . PHE A 1 81 ? -20.126 -6.075 21.149 1.00 52.72 81 PHE A C 1
ATOM 677 O O . PHE A 1 81 ? -21.035 -6.170 20.323 1.00 52.72 81 PHE A O 1
ATOM 684 N N . ARG A 1 82 ? -19.657 -7.124 21.833 1.00 61.41 82 ARG A N 1
ATOM 685 C CA . ARG A 1 82 ? -20.119 -8.503 21.665 1.00 61.41 82 ARG A CA 1
ATOM 686 C C . ARG A 1 82 ? -21.643 -8.610 21.704 1.00 61.41 82 ARG A C 1
ATOM 688 O O . ARG A 1 82 ? -22.218 -9.246 20.832 1.00 61.41 82 ARG A O 1
ATOM 695 N N . SER A 1 83 ? -22.298 -7.927 22.649 1.00 51.75 83 SER A N 1
ATOM 696 C CA . SER A 1 83 ? -23.762 -7.956 22.768 1.00 51.75 83 SER A CA 1
ATOM 697 C C . SER A 1 83 ? -24.463 -7.342 21.553 1.00 51.75 83 SER A C 1
ATOM 699 O O . SER A 1 83 ? -25.454 -7.882 21.087 1.00 51.75 83 SER A O 1
ATOM 701 N N . LEU A 1 84 ? -23.925 -6.264 20.973 1.00 48.12 84 LEU A N 1
ATOM 702 C CA . LEU A 1 84 ? -24.496 -5.625 19.780 1.00 48.12 84 LEU A CA 1
ATOM 703 C C . LEU A 1 84 ? -24.278 -6.467 18.517 1.00 48.12 84 LEU A C 1
ATOM 705 O O . LEU A 1 84 ? -25.123 -6.467 17.622 1.00 48.12 84 LEU A O 1
ATOM 709 N N . SER A 1 85 ? -23.160 -7.191 18.446 1.00 55.47 85 SER A N 1
ATOM 710 C CA . SER A 1 85 ? -22.916 -8.187 17.401 1.00 55.47 85 SER A CA 1
ATOM 711 C C . SER A 1 85 ? -23.864 -9.385 17.538 1.00 55.47 85 SER A C 1
ATOM 713 O O . SER A 1 85 ? -24.475 -9.789 16.553 1.00 55.47 85 SER A O 1
ATOM 715 N N . GLU A 1 86 ? -24.046 -9.920 18.751 1.00 66.00 86 GLU A N 1
ATOM 716 C CA . GLU A 1 86 ? -24.950 -11.048 19.045 1.00 66.00 86 GLU A CA 1
ATOM 717 C C . GLU A 1 86 ? -26.433 -10.687 18.833 1.00 66.00 86 GLU A C 1
ATOM 719 O O . GLU A 1 86 ? -27.219 -11.519 18.382 1.00 66.00 86 GLU A O 1
ATOM 724 N N . GLU A 1 87 ? -26.811 -9.432 19.086 1.00 59.34 87 GLU A N 1
ATOM 725 C CA . GLU A 1 87 ? -28.142 -8.877 18.805 1.00 59.34 87 GLU A CA 1
ATOM 726 C C . GLU A 1 87 ? -28.356 -8.532 17.314 1.00 59.34 87 GLU A C 1
ATOM 728 O O . GLU A 1 87 ? -29.455 -8.137 16.921 1.00 59.34 87 GLU A O 1
ATOM 733 N N . GLY A 1 88 ? -27.328 -8.682 16.467 1.00 47.75 88 GLY A N 1
ATOM 734 C CA . GLY A 1 88 ? -27.401 -8.442 15.021 1.00 47.75 88 GLY A CA 1
ATOM 735 C C . GLY A 1 88 ? -27.422 -6.965 14.606 1.00 47.75 88 GLY A C 1
ATOM 736 O O . GLY A 1 88 ? -27.743 -6.657 13.458 1.00 47.75 88 GLY A O 1
ATOM 737 N N . LEU A 1 89 ? -27.087 -6.042 15.514 1.00 41.25 89 LEU A N 1
ATOM 738 C CA . LEU A 1 89 ? -27.035 -4.597 15.254 1.00 41.25 89 LEU A CA 1
ATOM 739 C C . LEU A 1 89 ? -25.772 -4.181 14.487 1.00 41.25 89 LEU A C 1
ATOM 741 O O . LEU A 1 89 ? -25.793 -3.192 13.755 1.00 41.25 89 LEU A O 1
ATOM 745 N N . ILE A 1 90 ? -24.679 -4.932 14.635 1.00 44.94 90 ILE A N 1
ATOM 746 C CA . ILE A 1 90 ? -23.458 -4.761 13.842 1.00 44.94 90 ILE A CA 1
ATOM 747 C C . ILE A 1 90 ? -23.523 -5.737 12.668 1.00 44.94 90 ILE A C 1
ATOM 749 O O . ILE A 1 90 ? -23.266 -6.927 12.817 1.00 44.94 90 ILE A O 1
ATOM 753 N N . SER A 1 91 ? -23.888 -5.231 11.491 1.00 44.59 91 SER A N 1
ATOM 754 C CA . SER A 1 91 ? -24.071 -6.057 10.292 1.00 44.59 91 SER A CA 1
ATOM 755 C C . SER A 1 91 ? -22.791 -6.270 9.479 1.00 44.59 91 SER A C 1
ATOM 757 O O . SER A 1 91 ? -22.733 -7.194 8.673 1.00 44.59 91 SER A O 1
ATOM 759 N N . ALA A 1 92 ? -21.793 -5.393 9.630 1.00 42.00 92 ALA A N 1
ATOM 760 C CA . ALA A 1 92 ? -20.529 -5.464 8.903 1.00 42.00 92 ALA A CA 1
ATOM 761 C C . ALA A 1 92 ? -19.415 -4.696 9.629 1.00 42.00 92 ALA A C 1
ATOM 763 O O . ALA A 1 92 ? -19.674 -3.701 10.308 1.00 42.00 92 ALA A O 1
ATOM 764 N N . ILE A 1 93 ? -18.175 -5.145 9.434 1.00 56.88 93 ILE A N 1
ATOM 765 C CA . ILE A 1 93 ? -16.952 -4.475 9.879 1.00 56.88 93 ILE A CA 1
ATOM 766 C C . ILE A 1 93 ? -16.078 -4.286 8.641 1.00 56.88 93 ILE A C 1
ATOM 768 O O . ILE A 1 93 ? -15.762 -5.255 7.952 1.00 56.88 93 ILE A O 1
ATOM 772 N N . GLU A 1 94 ? -15.705 -3.043 8.354 1.00 51.62 94 GLU A N 1
ATOM 773 C CA . GLU A 1 94 ? -14.803 -2.713 7.253 1.00 51.62 94 GLU A CA 1
ATOM 774 C C . GLU A 1 94 ? -13.395 -2.465 7.798 1.00 51.62 94 GLU A C 1
ATOM 776 O O . GLU A 1 94 ? -13.203 -1.713 8.755 1.00 51.62 94 GLU A O 1
ATOM 781 N N . VAL A 1 95 ? -12.406 -3.116 7.190 1.00 59.22 95 VAL A N 1
ATOM 782 C CA . VAL A 1 95 ? -10.996 -3.015 7.572 1.00 59.22 95 VAL A CA 1
ATOM 783 C C . VAL A 1 95 ? -10.250 -2.391 6.400 1.00 59.22 95 VAL A C 1
ATOM 785 O O . VAL A 1 95 ? -10.070 -3.032 5.371 1.00 59.22 95 VAL A O 1
ATOM 788 N N . GLY A 1 96 ? -9.823 -1.135 6.539 1.00 52.78 96 GLY A N 1
ATOM 789 C CA . GLY A 1 96 ? -9.039 -0.445 5.512 1.00 52.78 96 GLY A CA 1
ATOM 790 C C . GLY A 1 96 ? -7.626 -1.027 5.368 1.00 52.78 96 GLY A C 1
ATOM 791 O O . GLY A 1 96 ? -6.955 -1.300 6.358 1.00 52.78 96 GLY A O 1
ATOM 792 N N . LEU A 1 97 ? -7.146 -1.233 4.143 1.00 57.28 97 LEU A N 1
ATOM 793 C CA . LEU A 1 97 ? -5.878 -1.952 3.899 1.00 57.28 97 LEU A CA 1
ATOM 794 C C . LEU A 1 97 ? -4.791 -1.081 3.251 1.00 57.28 97 LEU A C 1
ATOM 796 O O . LEU A 1 97 ? -3.808 -1.593 2.717 1.00 57.28 97 LEU A O 1
ATOM 800 N N . GLY A 1 98 ? -4.958 0.243 3.283 1.00 54.38 98 GLY A N 1
ATOM 801 C CA . GLY A 1 98 ? -4.007 1.176 2.687 1.00 54.38 98 GLY A CA 1
ATOM 802 C C . GLY A 1 98 ? -4.498 2.621 2.639 1.00 54.38 98 GLY A C 1
ATOM 803 O O . GLY A 1 98 ? -5.377 3.031 3.400 1.00 54.38 98 GLY A O 1
ATOM 804 N N . ALA A 1 99 ? -3.887 3.425 1.764 1.00 45.97 99 ALA A N 1
ATOM 805 C CA . ALA A 1 99 ? -4.206 4.846 1.633 1.00 45.97 99 ALA A CA 1
ATOM 806 C C . ALA A 1 99 ? -5.688 5.040 1.268 1.00 45.97 99 ALA A C 1
ATOM 808 O O . ALA A 1 99 ? -6.175 4.435 0.317 1.00 45.97 99 ALA A O 1
ATOM 809 N N . SER A 1 100 ? -6.393 5.893 2.019 1.00 52.03 100 SER A N 1
ATOM 810 C CA . SER A 1 100 ? -7.850 6.085 1.899 1.00 52.03 100 SER A CA 1
ATOM 811 C C . SER A 1 100 ? -8.688 4.826 2.186 1.00 52.03 100 SER A C 1
ATOM 813 O O . SER A 1 100 ? -9.825 4.750 1.742 1.00 52.03 100 SER A O 1
ATOM 815 N N . GLY A 1 101 ? -8.144 3.847 2.918 1.00 55.25 101 GLY A N 1
ATOM 816 C CA . GLY A 1 101 ? -8.812 2.574 3.217 1.00 55.25 101 GLY A CA 1
ATOM 8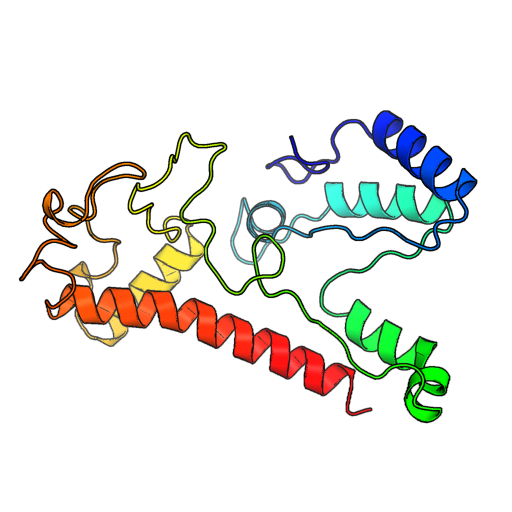17 C C . GLY A 1 101 ? -8.709 1.534 2.096 1.00 55.25 101 GLY A C 1
ATOM 818 O O . GLY A 1 101 ? -9.051 0.375 2.305 1.00 55.25 101 GLY A O 1
ATOM 819 N N . GLU A 1 102 ? -8.173 1.906 0.933 1.00 64.56 102 GLU A N 1
ATOM 820 C CA . GLU A 1 102 ? -8.099 1.042 -0.243 1.00 64.56 102 GLU A CA 1
ATOM 821 C C . GLU A 1 102 ? -6.832 0.181 -0.238 1.00 64.56 102 GLU A C 1
ATOM 823 O O . GLU A 1 102 ? -5.746 0.639 0.125 1.00 64.56 102 GLU A O 1
ATOM 828 N N . LEU A 1 103 ? -6.951 -1.055 -0.731 1.00 70.06 103 LEU A N 1
ATOM 829 C CA . LEU A 1 103 ? -5.809 -1.930 -0.973 1.00 70.06 103 LEU A CA 1
ATOM 830 C C . LEU A 1 103 ? -5.011 -1.451 -2.191 1.00 70.06 103 LEU A C 1
ATOM 832 O O . LEU A 1 103 ? -5.171 -1.945 -3.309 1.00 70.06 103 LEU A O 1
ATOM 836 N N . ARG A 1 104 ? -4.147 -0.463 -1.983 1.00 73.50 104 ARG A N 1
ATOM 837 C CA . ARG A 1 104 ? -3.224 0.004 -3.013 1.00 73.50 104 ARG A CA 1
ATOM 838 C C . ARG A 1 104 ? -2.028 0.727 -2.434 1.00 73.50 104 ARG A C 1
ATOM 840 O O . ARG A 1 104 ? -2.065 1.310 -1.352 1.00 73.50 104 ARG A O 1
ATOM 847 N N . TYR A 1 105 ? -0.986 0.781 -3.248 1.00 76.75 105 TYR A N 1
ATOM 848 C CA . TYR A 1 105 ? 0.111 1.703 -3.030 1.00 76.75 105 TYR A CA 1
ATOM 849 C C . TYR A 1 105 ? -0.311 3.153 -3.320 1.00 76.75 105 TYR A C 1
ATOM 851 O O . TYR A 1 105 ? -1.157 3.398 -4.189 1.00 76.75 105 TYR A O 1
ATOM 859 N N . PRO A 1 106 ? 0.303 4.145 -2.654 1.00 81.50 106 PRO A N 1
ATOM 860 C CA . PRO A 1 106 ? 0.100 5.560 -2.955 1.00 81.50 106 PRO A CA 1
ATOM 861 C C . PRO A 1 106 ? 0.862 5.972 -4.232 1.00 81.50 106 PRO A C 1
ATOM 863 O O . PRO A 1 106 ? 1.714 6.852 -4.195 1.00 81.50 106 PRO A O 1
ATOM 866 N N . SER A 1 107 ? 0.584 5.318 -5.364 1.00 83.12 107 SER A N 1
ATOM 867 C CA . SER A 1 107 ? 1.304 5.476 -6.641 1.00 83.12 107 SER A CA 1
ATOM 868 C C . SER A 1 107 ? 1.010 6.783 -7.388 1.00 83.12 107 SER A C 1
ATOM 870 O O . SER A 1 107 ? 1.802 7.191 -8.237 1.00 83.12 107 SER A O 1
ATOM 872 N N . CYS A 1 108 ? -0.093 7.460 -7.049 1.00 87.00 108 CYS A N 1
ATOM 873 C CA . CYS A 1 108 ? -0.557 8.699 -7.684 1.00 87.00 108 CYS A CA 1
ATOM 874 C C . CYS A 1 108 ? -0.745 9.855 -6.671 1.00 87.00 108 CYS A C 1
ATOM 876 O O . CYS A 1 108 ? -1.861 10.350 -6.499 1.00 87.00 108 CYS A O 1
ATOM 878 N N . PRO A 1 109 ? 0.294 10.281 -5.927 1.00 79.94 109 PRO A N 1
ATOM 879 C CA . PRO A 1 109 ? 0.143 11.300 -4.895 1.00 79.94 109 PRO A CA 1
ATOM 880 C C . PRO A 1 109 ? 0.110 12.716 -5.496 1.00 79.94 109 PRO A C 1
ATOM 882 O O . PRO A 1 109 ? 1.143 13.256 -5.894 1.00 79.94 109 PRO A O 1
ATOM 885 N N . GLU A 1 110 ? -1.055 13.376 -5.469 1.00 77.50 110 GLU A N 1
ATOM 886 C CA . GLU A 1 110 ? -1.206 14.780 -5.913 1.00 77.50 110 GLU A CA 1
ATOM 887 C C . GLU A 1 110 ? -0.215 15.729 -5.215 1.00 77.50 110 GLU A C 1
ATOM 889 O O . GLU A 1 110 ? 0.338 16.642 -5.827 1.00 77.50 110 GLU A O 1
ATOM 894 N N . LYS A 1 111 ? 0.082 15.465 -3.935 1.00 75.81 111 LYS A N 1
ATOM 895 C CA . LYS A 1 111 ? 1.043 16.236 -3.128 1.00 75.81 111 LYS A CA 1
ATOM 896 C C . LYS A 1 111 ? 2.476 16.194 -3.670 1.00 75.81 111 LYS A C 1
ATOM 898 O O . LYS A 1 111 ? 3.234 17.117 -3.395 1.00 75.81 111 LYS A O 1
ATOM 903 N N . MET A 1 112 ? 2.843 15.155 -4.424 1.00 72.19 112 MET A N 1
ATOM 904 C CA . MET A 1 112 ? 4.159 15.033 -5.069 1.00 72.19 112 MET A CA 1
ATOM 905 C C . MET A 1 112 ? 4.121 15.477 -6.539 1.00 72.19 112 MET A C 1
ATOM 907 O O . MET A 1 112 ? 5.052 15.214 -7.292 1.00 72.19 112 MET A O 1
ATOM 911 N N . GLY A 1 113 ? 3.049 16.154 -6.964 1.00 81.12 113 GLY A N 1
ATOM 912 C CA . GLY A 1 113 ? 2.936 16.716 -8.307 1.00 81.12 113 GLY A CA 1
ATOM 913 C C . GLY A 1 113 ? 2.417 15.747 -9.369 1.00 81.12 113 GLY A C 1
ATOM 914 O O . GLY A 1 113 ? 2.463 16.092 -10.553 1.00 81.12 113 GLY A O 1
ATOM 915 N N . TRP A 1 114 ? 1.901 14.574 -8.983 1.00 91.44 114 TRP A N 1
ATOM 916 C CA . TRP A 1 114 ? 1.148 13.722 -9.905 1.00 91.44 114 TRP A CA 1
ATOM 917 C C . TRP A 1 114 ? -0.120 14.444 -10.381 1.00 91.44 114 TRP A C 1
ATOM 919 O O . TRP A 1 114 ? -0.804 15.107 -9.597 1.00 91.44 114 TRP A O 1
ATOM 929 N N . ARG A 1 115 ? -0.435 14.319 -11.671 1.00 89.44 115 ARG A N 1
ATOM 930 C CA . ARG A 1 115 ? -1.647 14.855 -12.293 1.00 89.44 115 ARG A CA 1
ATOM 931 C C . ARG A 1 115 ? -2.241 13.826 -13.236 1.00 89.44 115 ARG A C 1
ATOM 933 O O . ARG A 1 115 ? -1.526 13.192 -14.007 1.00 89.44 115 ARG A O 1
ATOM 940 N N . TYR A 1 116 ? -3.565 13.725 -13.242 1.00 87.44 116 TYR A N 1
ATOM 941 C CA . TYR A 1 116 ? -4.261 12.897 -14.217 1.00 87.44 116 TYR A CA 1
ATOM 942 C C . TYR A 1 116 ? -3.964 13.372 -15.656 1.00 87.44 116 TYR A C 1
ATOM 944 O O . TYR A 1 116 ? -4.011 14.582 -15.907 1.00 87.44 116 TYR A O 1
ATOM 952 N N . PRO A 1 117 ? -3.698 12.469 -16.622 1.00 93.25 117 PRO A N 1
ATOM 953 C CA . PRO A 1 117 ? -3.709 10.998 -16.541 1.00 93.25 117 PRO A CA 1
ATOM 954 C C . PRO A 1 117 ? -2.297 10.364 -16.475 1.00 93.25 117 PRO A C 1
ATOM 956 O O . PRO A 1 117 ? -1.992 9.454 -17.245 1.00 93.25 117 PRO A O 1
ATOM 959 N N . GLY A 1 118 ? -1.406 10.871 -15.623 1.00 93.56 118 GLY A N 1
ATOM 960 C CA . GLY A 1 118 ? -0.064 10.312 -15.434 1.00 93.56 118 GLY A CA 1
ATOM 961 C C . GLY A 1 118 ? -0.081 8.866 -14.928 1.00 93.56 118 GLY A C 1
AT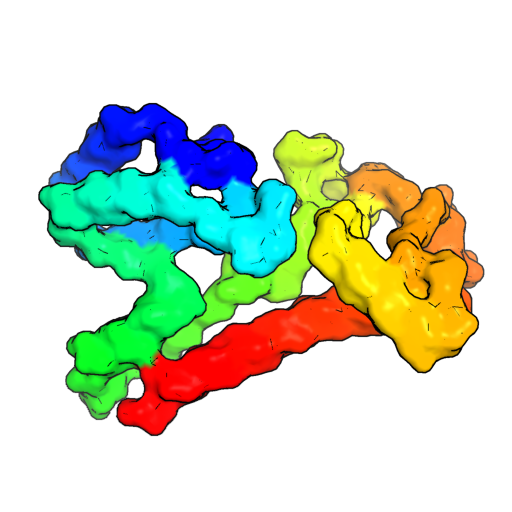OM 962 O O . GLY A 1 118 ? -0.951 8.497 -14.137 1.00 93.56 118 GLY A O 1
ATOM 963 N N . ILE A 1 119 ? 0.891 8.054 -15.353 1.00 93.19 119 ILE A N 1
ATOM 964 C CA . ILE A 1 119 ? 0.961 6.621 -15.004 1.00 93.19 119 ILE A CA 1
ATOM 965 C C . ILE A 1 119 ? 1.301 6.330 -13.531 1.00 93.19 119 ILE A C 1
ATOM 967 O O . ILE A 1 119 ? 1.075 5.214 -13.071 1.00 93.19 119 ILE A O 1
ATOM 971 N N . GLY A 1 120 ? 1.815 7.312 -12.783 1.00 93.38 120 GLY A N 1
ATOM 972 C CA . GLY A 1 120 ? 2.262 7.115 -11.403 1.00 93.38 120 GLY A CA 1
ATOM 973 C C . GLY A 1 120 ? 3.677 6.532 -11.293 1.00 93.38 120 GLY A C 1
ATOM 974 O O . GLY A 1 120 ? 4.413 6.471 -12.274 1.00 93.38 120 GLY A O 1
ATOM 975 N N . GLU A 1 121 ? 4.068 6.124 -10.084 1.00 91.62 121 GLU A N 1
ATOM 976 C CA . GLU A 1 121 ? 5.365 5.476 -9.819 1.00 91.62 121 GLU A CA 1
ATOM 977 C C . GLU A 1 121 ? 5.230 4.304 -8.842 1.00 91.62 121 GLU A C 1
ATOM 979 O O . GLU A 1 121 ? 4.385 4.321 -7.939 1.00 91.62 121 GLU A O 1
ATOM 984 N N . PHE A 1 122 ? 6.114 3.309 -8.977 1.00 92.31 122 PHE A N 1
ATOM 985 C CA . PHE A 1 122 ? 6.233 2.213 -8.015 1.00 92.31 122 PHE A CA 1
ATOM 986 C C . PHE A 1 122 ? 6.639 2.746 -6.635 1.00 92.31 122 PHE A C 1
ATOM 988 O O . PHE A 1 122 ? 7.583 3.509 -6.496 1.00 92.31 122 PHE A O 1
ATOM 995 N N . GLN A 1 123 ? 5.949 2.316 -5.586 1.00 88.75 123 GLN A N 1
ATOM 996 C CA . GLN A 1 123 ? 6.198 2.743 -4.204 1.00 88.75 123 GLN A CA 1
ATOM 997 C C . GLN A 1 123 ? 6.866 1.613 -3.413 1.00 88.75 123 GLN A C 1
ATOM 999 O O . GLN A 1 123 ? 6.284 1.082 -2.475 1.00 88.75 123 GLN A O 1
ATOM 1004 N N . CYS A 1 124 ? 8.059 1.190 -3.843 1.00 84.94 124 CYS A N 1
ATOM 1005 C CA . CYS A 1 124 ? 8.783 0.044 -3.267 1.00 84.94 124 CYS A CA 1
ATOM 1006 C C . CYS A 1 124 ? 10.248 0.336 -2.911 1.00 84.94 124 CYS A C 1
ATOM 1008 O O . CYS A 1 124 ? 11.085 -0.571 -2.857 1.00 84.94 124 CYS A O 1
ATOM 1010 N N . TYR A 1 125 ? 10.595 1.612 -2.766 1.00 84.19 125 TYR A N 1
ATOM 1011 C CA . TYR A 1 125 ? 11.981 2.050 -2.592 1.00 84.19 125 TYR A CA 1
ATOM 1012 C C . TYR A 1 125 ? 12.407 2.168 -1.127 1.00 84.19 125 TYR A C 1
ATOM 1014 O O . TYR A 1 125 ? 13.573 2.452 -0.853 1.00 84.19 125 TYR A O 1
ATOM 1022 N N . ASP A 1 126 ? 11.502 1.926 -0.176 1.00 82.19 126 ASP A N 1
ATOM 1023 C CA . ASP A 1 126 ? 11.890 1.824 1.223 1.00 82.19 126 ASP A CA 1
ATOM 1024 C C . ASP A 1 126 ? 12.780 0.591 1.446 1.00 82.19 126 ASP A C 1
ATOM 1026 O O . ASP A 1 126 ? 12.739 -0.413 0.726 1.00 82.19 126 ASP A O 1
ATOM 1030 N N . ARG A 1 127 ? 13.611 0.659 2.483 1.00 68.94 127 ARG A N 1
ATOM 1031 C CA . ARG A 1 127 ? 14.613 -0.374 2.762 1.00 68.94 127 ARG A CA 1
ATOM 1032 C C . ARG A 1 127 ? 14.028 -1.769 3.007 1.00 68.94 127 ARG A C 1
ATOM 1034 O O . ARG A 1 127 ? 14.747 -2.748 2.814 1.00 68.94 127 ARG A O 1
ATOM 1041 N N . TYR A 1 128 ? 12.784 -1.882 3.473 1.00 71.44 128 TYR A N 1
ATOM 1042 C CA . TYR A 1 128 ? 12.171 -3.167 3.796 1.00 71.44 128 TYR A CA 1
ATOM 1043 C C . TYR A 1 128 ? 11.696 -3.857 2.535 1.00 71.44 128 TYR A C 1
ATOM 1045 O O . TYR A 1 128 ? 12.054 -5.015 2.315 1.00 71.44 128 TYR A O 1
ATOM 1053 N N . MET A 1 129 ? 10.981 -3.129 1.676 1.00 81.44 129 MET A N 1
ATOM 1054 C CA . MET A 1 129 ? 10.598 -3.633 0.363 1.00 81.44 129 MET A CA 1
ATOM 1055 C C . MET A 1 129 ? 11.834 -3.948 -0.479 1.00 81.44 129 MET A C 1
ATOM 1057 O O . MET A 1 129 ? 11.908 -5.026 -1.057 1.00 81.44 129 MET A O 1
ATOM 1061 N N . GLN A 1 130 ? 12.869 -3.104 -0.452 1.00 84.31 130 GLN A N 1
ATOM 1062 C CA . GLN A 1 130 ? 14.149 -3.382 -1.120 1.00 84.31 130 GLN A CA 1
ATOM 1063 C C . GLN A 1 130 ? 14.824 -4.662 -0.593 1.00 84.31 130 GLN A C 1
ATOM 1065 O O . GLN A 1 130 ? 15.324 -5.480 -1.370 1.00 84.31 130 GLN A O 1
ATOM 1070 N N . LYS A 1 131 ? 14.831 -4.876 0.731 1.00 79.75 131 LYS A N 1
ATOM 1071 C CA . LYS A 1 131 ? 15.382 -6.095 1.344 1.00 79.75 131 LYS A CA 1
ATOM 1072 C C . LYS A 1 131 ? 14.568 -7.334 0.966 1.00 79.75 131 LYS A C 1
ATOM 1074 O O . LYS A 1 131 ? 15.164 -8.360 0.637 1.00 79.75 131 LYS A O 1
ATOM 1079 N N . ASN A 1 132 ? 13.240 -7.241 0.988 1.00 89.81 132 ASN A N 1
ATOM 1080 C CA . ASN A 1 132 ? 12.346 -8.327 0.598 1.00 89.81 132 ASN A CA 1
ATOM 1081 C C . ASN A 1 132 ? 12.498 -8.662 -0.898 1.00 89.81 132 ASN A C 1
ATOM 1083 O O . ASN A 1 132 ? 12.691 -9.826 -1.249 1.00 89.81 132 ASN A O 1
ATOM 1087 N N . LEU A 1 133 ? 12.530 -7.651 -1.771 1.00 92.75 133 LEU A N 1
ATOM 1088 C CA . LEU A 1 133 ? 12.786 -7.812 -3.203 1.00 92.75 133 LEU A CA 1
ATOM 1089 C C . LEU A 1 133 ? 14.109 -8.534 -3.447 1.00 92.75 133 LEU A C 1
ATOM 1091 O O . LEU A 1 133 ? 14.176 -9.474 -4.237 1.00 92.75 133 LEU A O 1
ATOM 1095 N N . ARG A 1 134 ? 15.164 -8.143 -2.724 1.00 92.06 134 ARG A N 1
ATOM 1096 C CA . ARG A 1 134 ? 16.471 -8.797 -2.813 1.00 92.06 134 ARG A CA 1
ATOM 1097 C C . ARG A 1 134 ? 16.413 -10.271 -2.429 1.00 92.06 134 ARG A C 1
ATOM 1099 O O . ARG A 1 134 ? 17.037 -11.085 -3.105 1.00 92.06 134 ARG A O 1
ATOM 1106 N N . GLN A 1 135 ? 15.679 -10.623 -1.376 1.00 91.88 135 GLN A N 1
ATOM 1107 C CA . GLN A 1 135 ? 15.483 -12.020 -0.977 1.00 91.88 135 GLN A CA 1
ATOM 1108 C C . GLN A 1 135 ? 14.690 -12.800 -2.035 1.00 91.88 135 GLN A C 1
ATOM 1110 O O . GLN A 1 135 ? 15.108 -13.887 -2.428 1.00 91.88 135 GLN A O 1
ATOM 1115 N N . SER A 1 136 ? 13.615 -12.212 -2.561 1.00 93.88 136 SER A N 1
ATOM 1116 C CA . SER A 1 136 ? 12.785 -12.799 -3.621 1.00 93.88 136 SER A CA 1
ATOM 1117 C C . SER A 1 136 ? 13.562 -13.022 -4.924 1.00 93.88 136 SER A C 1
ATOM 1119 O O . SER A 1 136 ? 13.394 -14.044 -5.592 1.00 93.88 136 SER A O 1
ATOM 1121 N N . ALA A 1 137 ? 14.450 -12.090 -5.272 1.00 94.88 137 ALA A N 1
ATOM 1122 C CA . ALA A 1 137 ? 15.340 -12.188 -6.425 1.00 94.88 137 ALA A CA 1
ATOM 1123 C C . ALA A 1 137 ? 16.430 -13.253 -6.215 1.00 94.88 137 ALA A C 1
ATOM 1125 O O . ALA A 1 137 ? 16.709 -14.047 -7.116 1.00 94.88 137 ALA A O 1
ATOM 1126 N N . LEU A 1 138 ? 17.015 -13.314 -5.012 1.00 93.94 138 LEU A N 1
ATOM 1127 C CA . LEU A 1 138 ? 18.008 -14.324 -4.639 1.00 93.94 138 LEU A CA 1
ATOM 1128 C C . LEU A 1 138 ? 17.423 -15.742 -4.687 1.00 93.94 138 LEU A C 1
ATOM 1130 O O . LEU A 1 138 ? 18.070 -16.639 -5.220 1.00 93.94 138 LEU A O 1
ATOM 1134 N N . ALA A 1 139 ? 16.196 -15.935 -4.196 1.00 93.31 139 ALA A N 1
ATOM 1135 C CA . ALA A 1 139 ? 15.503 -17.225 -4.217 1.00 93.31 139 ALA A CA 1
ATOM 1136 C C . ALA A 1 139 ? 15.269 -17.761 -5.641 1.00 93.31 139 ALA A C 1
ATOM 1138 O O . ALA A 1 139 ? 15.197 -18.969 -5.843 1.00 93.31 139 ALA A O 1
ATOM 1139 N N . ARG A 1 140 ? 15.196 -16.870 -6.638 1.00 93.44 140 ARG A N 1
ATOM 1140 C CA . ARG A 1 140 ? 15.106 -17.229 -8.061 1.00 93.44 140 ARG A CA 1
ATOM 1141 C C . ARG A 1 140 ? 16.462 -17.311 -8.768 1.00 93.44 140 ARG A C 1
ATOM 1143 O O . ARG A 1 140 ? 16.498 -17.539 -9.968 1.00 93.44 140 ARG A O 1
ATOM 1150 N N . GLY A 1 141 ? 17.574 -17.107 -8.059 1.00 94.81 141 GLY A N 1
ATOM 1151 C CA . GLY A 1 141 ? 18.917 -17.112 -8.647 1.00 94.81 141 GLY A CA 1
ATOM 1152 C C . GLY A 1 141 ? 19.240 -15.881 -9.505 1.00 94.81 141 GLY A C 1
ATOM 1153 O O . GLY A 1 141 ? 20.234 -15.881 -10.226 1.00 94.81 141 GLY A O 1
ATOM 1154 N N . HIS A 1 142 ? 18.441 -14.812 -9.421 1.00 94.31 142 HIS A N 1
ATOM 1155 C CA . HIS A 1 142 ? 18.560 -13.625 -10.271 1.00 94.31 142 HIS A CA 1
ATOM 1156 C C . HIS A 1 142 ? 18.815 -12.361 -9.445 1.00 94.31 142 HIS A C 1
ATOM 1158 O O . HIS A 1 142 ? 18.019 -11.431 -9.446 1.00 94.31 142 HIS A O 1
ATOM 1164 N N . LEU A 1 143 ? 19.948 -12.283 -8.738 1.00 91.69 143 LEU A N 1
ATOM 1165 C CA . LEU A 1 143 ? 20.245 -11.157 -7.832 1.00 91.69 143 LEU A CA 1
ATOM 1166 C C . LEU A 1 143 ? 20.203 -9.776 -8.517 1.00 91.69 143 LEU A C 1
ATOM 1168 O O . LEU A 1 143 ? 19.894 -8.777 -7.874 1.00 91.69 143 LEU A O 1
ATOM 1172 N N . PHE A 1 144 ? 20.479 -9.703 -9.820 1.00 92.50 144 PHE A N 1
ATOM 1173 C CA . PHE A 1 144 ? 20.391 -8.455 -10.580 1.00 92.50 144 PHE A CA 1
ATOM 1174 C C . PHE A 1 144 ? 18.949 -7.933 -10.735 1.00 92.50 144 PHE A C 1
ATOM 1176 O O . PHE A 1 144 ? 18.781 -6.749 -11.018 1.00 92.50 144 PHE A O 1
ATOM 1183 N N . TRP A 1 145 ? 17.928 -8.763 -10.481 1.00 95.19 145 TRP A N 1
ATOM 1184 C CA . TRP A 1 145 ? 16.512 -8.374 -10.405 1.00 95.19 145 TRP A CA 1
ATOM 1185 C C . TRP A 1 145 ? 16.123 -7.730 -9.065 1.00 95.19 145 TRP A C 1
ATOM 1187 O O . TRP A 1 145 ? 14.971 -7.358 -8.878 1.00 95.19 145 TRP A O 1
ATOM 1197 N N . ALA A 1 146 ? 17.054 -7.589 -8.117 1.00 93.62 146 ALA A N 1
ATOM 1198 C CA . ALA A 1 146 ? 16.806 -7.026 -6.788 1.00 93.62 146 ALA A CA 1
ATOM 1199 C C . ALA A 1 146 ? 16.623 -5.489 -6.779 1.00 93.62 146 ALA A C 1
ATOM 1201 O O . ALA A 1 146 ? 17.191 -4.805 -5.928 1.00 93.62 146 ALA A O 1
ATOM 1202 N N . ARG A 1 147 ? 15.900 -4.932 -7.751 1.00 93.00 147 ARG A N 1
ATOM 1203 C CA . ARG A 1 147 ? 15.660 -3.493 -7.913 1.00 93.00 147 ARG A CA 1
ATOM 1204 C C . ARG A 1 147 ? 14.340 -3.249 -8.640 1.00 93.00 147 ARG A C 1
ATOM 1206 O O . ARG A 1 147 ? 13.815 -4.166 -9.254 1.00 93.00 147 ARG A O 1
ATOM 1213 N N . GLY A 1 148 ? 13.823 -2.025 -8.550 1.00 92.25 148 GLY A N 1
ATOM 1214 C CA . GLY A 1 148 ? 12.708 -1.587 -9.390 1.00 92.25 148 GLY A CA 1
ATOM 1215 C C . GLY A 1 148 ? 13.147 -1.331 -10.837 1.00 92.25 148 GLY A C 1
ATOM 1216 O O . GLY A 1 148 ? 14.344 -1.144 -11.079 1.00 92.25 148 GLY A O 1
ATOM 1217 N N . PRO A 1 149 ? 12.212 -1.343 -11.804 1.00 94.94 149 PRO A N 1
ATOM 1218 C CA . PRO A 1 149 ? 12.505 -1.021 -13.199 1.00 94.94 149 PRO A CA 1
ATOM 1219 C C . PRO A 1 149 ? 13.024 0.414 -13.332 1.00 94.94 149 PRO A C 1
ATOM 1221 O O . PRO A 1 149 ? 12.483 1.339 -12.733 1.00 94.94 149 PRO A O 1
ATOM 1224 N N . ASP A 1 150 ? 14.088 0.587 -14.111 1.00 93.44 150 ASP A N 1
ATOM 1225 C CA . ASP A 1 150 ? 14.765 1.867 -14.356 1.00 93.44 150 ASP A CA 1
ATOM 1226 C C . ASP A 1 150 ? 14.152 2.652 -15.528 1.00 93.44 150 ASP A C 1
ATOM 1228 O O . ASP A 1 150 ? 14.353 3.858 -15.647 1.00 93.44 150 ASP A O 1
ATOM 1232 N N . ASN A 1 151 ? 13.353 1.988 -16.361 1.00 95.56 151 ASN A N 1
ATOM 1233 C CA . ASN A 1 151 ? 12.693 2.534 -17.545 1.00 95.56 151 ASN A CA 1
ATOM 1234 C C . ASN A 1 151 ? 11.165 2.666 -17.397 1.00 95.56 151 ASN A C 1
ATOM 1236 O O . ASN A 1 151 ? 10.454 2.769 -18.399 1.00 95.56 151 ASN A O 1
ATOM 1240 N N . ALA A 1 152 ? 10.658 2.676 -16.160 1.00 95.56 152 ALA A N 1
ATOM 1241 C CA . ALA A 1 152 ? 9.236 2.837 -15.847 1.00 95.56 152 ALA A CA 1
ATOM 1242 C C . ALA A 1 152 ? 8.718 4.280 -15.974 1.00 95.56 152 ALA A C 1
ATOM 1244 O O . ALA A 1 152 ? 7.519 4.510 -15.861 1.00 95.56 152 ALA A O 1
ATOM 1245 N N . GLY A 1 153 ? 9.598 5.246 -16.245 1.00 94.94 153 GLY A N 1
ATOM 1246 C CA . GLY A 1 153 ? 9.232 6.658 -16.294 1.00 94.94 153 GLY A CA 1
ATOM 1247 C C . GLY A 1 153 ? 9.049 7.258 -14.899 1.00 94.94 153 GLY A C 1
ATOM 1248 O O . GLY A 1 153 ? 9.669 6.820 -13.934 1.00 94.94 153 GLY A O 1
ATOM 1249 N N . TYR A 1 154 ? 8.226 8.298 -14.826 1.00 92.88 154 TYR A N 1
ATOM 1250 C CA . TYR A 1 154 ? 7.934 9.077 -13.619 1.00 92.88 154 TYR A CA 1
ATOM 1251 C C . TYR A 1 154 ? 6.438 9.411 -13.550 1.00 92.88 154 TYR A C 1
ATOM 1253 O O . TYR A 1 154 ? 5.722 9.212 -14.534 1.00 92.88 154 TYR A O 1
ATOM 1261 N N . TYR A 1 155 ? 5.974 9.997 -12.439 1.00 89.88 155 TYR A N 1
ATOM 1262 C CA . TYR A 1 155 ? 4.548 10.201 -12.122 1.00 89.88 155 TYR A CA 1
ATOM 1263 C C . TYR A 1 155 ? 3.654 10.625 -13.301 1.00 89.88 155 TYR A C 1
ATOM 1265 O O . TYR A 1 155 ? 2.548 10.108 -13.449 1.00 89.88 155 TYR A O 1
ATOM 1273 N N . ASN A 1 156 ? 4.117 11.563 -14.134 1.00 95.00 156 ASN A N 1
ATOM 1274 C CA . ASN A 1 156 ? 3.331 12.173 -15.212 1.00 95.00 156 ASN A CA 1
ATOM 1275 C C . ASN A 1 156 ? 3.680 11.666 -16.625 1.00 95.00 156 ASN A C 1
ATOM 1277 O O . ASN A 1 156 ? 3.185 12.229 -17.601 1.00 95.00 156 ASN A O 1
ATOM 1281 N N . SER A 1 157 ? 4.515 10.630 -16.746 1.00 94.75 157 SER A N 1
ATOM 1282 C CA . SER A 1 157 ? 4.820 9.990 -18.036 1.00 94.75 157 SER A CA 1
ATOM 1283 C C . SER A 1 157 ? 3.567 9.362 -18.654 1.00 94.75 157 SER A C 1
ATOM 1285 O O . SER A 1 157 ? 2.617 9.023 -17.940 1.00 94.75 157 SER A O 1
ATOM 1287 N N . ARG A 1 158 ? 3.557 9.168 -19.978 1.00 94.88 158 ARG A N 1
ATOM 1288 C CA . ARG A 1 158 ? 2.569 8.312 -20.654 1.00 94.88 158 ARG A CA 1
ATOM 1289 C C . ARG A 1 158 ? 3.116 6.902 -20.813 1.00 94.88 158 ARG A C 1
ATOM 1291 O O . ARG A 1 158 ? 4.302 6.728 -21.054 1.00 94.88 158 ARG A O 1
ATOM 1298 N N . SER A 1 15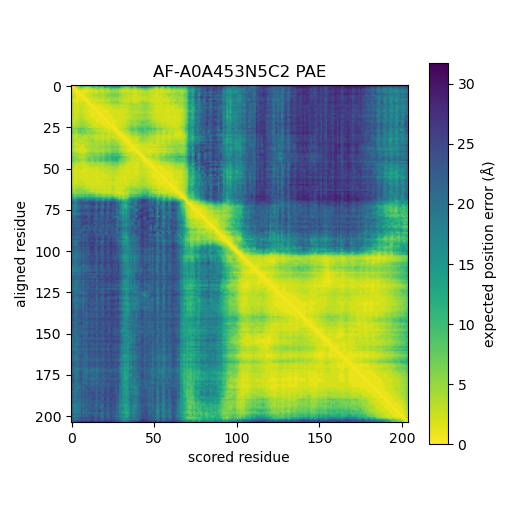9 ? 2.248 5.893 -20.751 1.00 90.50 159 SER A N 1
ATOM 1299 C CA . SER A 1 159 ? 2.654 4.482 -20.863 1.00 90.50 159 SER A CA 1
ATOM 1300 C C . SER A 1 159 ? 3.524 4.209 -22.097 1.00 90.50 159 SER A C 1
ATOM 1302 O O . SER A 1 159 ? 4.615 3.661 -21.965 1.00 90.50 159 SER A O 1
ATOM 1304 N N . HIS A 1 160 ? 3.095 4.689 -23.270 1.00 93.75 160 HIS A N 1
ATOM 1305 C CA . HIS A 1 160 ? 3.793 4.521 -24.552 1.00 93.75 160 HIS A CA 1
ATOM 1306 C C . HIS A 1 160 ? 5.135 5.265 -24.655 1.00 93.75 160 HIS A C 1
ATOM 1308 O O . HIS A 1 160 ? 5.911 4.982 -25.562 1.00 93.75 160 HIS A O 1
ATOM 1314 N N . GLU A 1 161 ? 5.419 6.206 -23.751 1.00 94.44 161 GLU A N 1
ATOM 1315 C CA . GLU A 1 161 ? 6.698 6.929 -23.696 1.00 94.44 161 GLU A CA 1
ATOM 1316 C C . GLU A 1 161 ? 7.744 6.198 -22.841 1.00 94.44 161 GLU A C 1
ATOM 1318 O O . GLU A 1 161 ? 8.917 6.568 -22.848 1.00 94.44 161 GLU A O 1
ATOM 1323 N N . THR A 1 162 ? 7.341 5.171 -22.087 1.00 96.38 162 THR A N 1
ATOM 1324 C CA . THR A 1 162 ? 8.233 4.436 -21.180 1.00 96.38 162 THR A CA 1
ATOM 1325 C C . THR A 1 162 ? 8.726 3.143 -21.816 1.00 96.38 162 THR A C 1
ATOM 1327 O O . THR A 1 162 ? 7.984 2.488 -22.538 1.00 96.38 162 THR A O 1
ATOM 1330 N N . GLY A 1 163 ? 9.958 2.728 -21.510 1.00 96.88 163 GLY A N 1
ATOM 1331 C CA . GLY A 1 163 ? 10.460 1.420 -21.949 1.00 96.88 163 GLY A CA 1
ATOM 1332 C C . GLY A 1 163 ? 9.771 0.253 -21.235 1.00 96.88 163 GLY A C 1
ATOM 1333 O O . GLY A 1 163 ? 9.665 -0.838 -21.788 1.00 96.88 163 GLY A O 1
ATOM 1334 N N . PHE A 1 164 ? 9.273 0.485 -20.017 1.00 97.69 164 PHE A N 1
ATOM 1335 C CA . PHE A 1 164 ? 8.622 -0.559 -19.237 1.00 97.69 164 PHE A CA 1
ATOM 1336 C C . PHE A 1 164 ? 7.174 -0.810 -19.663 1.00 97.69 164 PHE A C 1
ATOM 1338 O O . PHE A 1 164 ? 6.806 -1.964 -19.845 1.00 97.69 164 PHE A O 1
ATOM 1345 N N . PHE A 1 165 ? 6.354 0.239 -19.813 1.00 97.19 165 PHE A N 1
ATOM 1346 C CA . PHE A 1 165 ? 4.900 0.121 -20.009 1.00 97.19 165 PHE A CA 1
ATOM 1347 C C . PHE A 1 165 ? 4.427 0.314 -21.458 1.00 97.19 165 PHE A C 1
ATOM 1349 O O . PHE A 1 165 ? 3.218 0.292 -21.693 1.00 97.19 165 PHE A O 1
ATOM 1356 N N . CYS A 1 166 ? 5.320 0.551 -22.424 1.00 96.25 166 CYS A N 1
ATOM 1357 C CA . CYS A 1 166 ? 4.921 0.629 -23.830 1.00 96.25 166 CYS A CA 1
ATOM 1358 C C . CYS A 1 166 ? 4.472 -0.737 -24.375 1.00 96.25 166 CYS A C 1
ATOM 1360 O O . CYS A 1 166 ? 4.698 -1.782 -23.761 1.00 96.25 166 CYS A O 1
ATOM 1362 N N . ASP A 1 167 ? 3.839 -0.738 -25.548 1.00 94.88 167 ASP A N 1
ATOM 1363 C CA . ASP A 1 167 ? 3.448 -1.976 -26.223 1.00 94.88 167 ASP A CA 1
ATOM 1364 C C . ASP A 1 167 ? 4.690 -2.819 -26.555 1.00 94.88 167 ASP A C 1
ATOM 1366 O O . ASP A 1 167 ? 5.597 -2.368 -27.253 1.00 94.88 167 ASP A O 1
ATOM 1370 N N . GLY A 1 168 ? 4.735 -4.050 -26.035 1.00 93.88 168 GLY A N 1
ATOM 1371 C CA . GLY A 1 168 ? 5.916 -4.918 -26.120 1.00 93.88 168 GLY A CA 1
ATOM 1372 C C . GLY A 1 168 ? 7.070 -4.525 -25.187 1.00 93.88 168 GLY A C 1
ATOM 1373 O O . GLY A 1 168 ? 8.180 -5.022 -25.367 1.00 93.88 168 GLY A O 1
ATOM 1374 N N . GLY A 1 169 ? 6.822 -3.636 -24.221 1.00 96.12 169 GLY A N 1
ATOM 1375 C CA . GLY A 1 169 ? 7.798 -3.175 -23.241 1.00 96.12 169 GLY A CA 1
ATOM 1376 C C . GLY A 1 169 ? 8.163 -4.211 -22.177 1.00 96.12 169 GLY A C 1
ATOM 1377 O O . GLY A 1 169 ? 7.641 -5.329 -22.122 1.00 96.12 169 GLY A O 1
ATOM 1378 N N . ASP A 1 170 ? 9.063 -3.810 -21.282 1.00 97.38 170 ASP A N 1
ATOM 1379 C CA . ASP A 1 170 ? 9.674 -4.724 -20.314 1.00 97.38 170 ASP A CA 1
ATOM 1380 C C . ASP A 1 170 ? 8.699 -5.303 -19.285 1.00 97.38 170 ASP A C 1
ATOM 1382 O O . ASP A 1 170 ? 9.059 -6.289 -18.633 1.00 97.38 170 ASP A O 1
ATOM 1386 N N . TYR A 1 171 ? 7.483 -4.762 -19.142 1.00 96.31 171 TYR A N 1
ATOM 1387 C CA . TYR A 1 171 ? 6.454 -5.312 -18.255 1.00 96.31 171 TYR A CA 1
ATOM 1388 C C . TYR A 1 171 ? 6.164 -6.798 -18.534 1.00 96.31 171 TYR A C 1
ATOM 1390 O O . TYR A 1 171 ? 5.922 -7.554 -17.591 1.00 96.31 171 TYR A O 1
ATOM 1398 N N . ASP A 1 172 ? 6.266 -7.234 -19.797 1.00 95.88 172 ASP A N 1
ATOM 1399 C CA . ASP A 1 172 ? 6.083 -8.631 -20.216 1.00 95.88 172 ASP A CA 1
ATOM 1400 C C . ASP A 1 172 ? 7.416 -9.377 -20.445 1.00 95.88 172 ASP A C 1
ATOM 1402 O O . ASP A 1 172 ? 7.484 -10.468 -21.013 1.00 95.88 172 ASP A O 1
ATOM 1406 N N . SER A 1 173 ? 8.531 -8.830 -19.967 1.00 96.81 173 SER A N 1
ATOM 1407 C CA . SER A 1 173 ? 9.787 -9.578 -19.886 1.00 96.81 173 SER A CA 1
ATOM 1408 C C . SER A 1 173 ? 9.769 -10.561 -18.703 1.00 96.81 173 SER A C 1
ATOM 1410 O O . SER A 1 173 ? 8.921 -10.496 -17.810 1.00 96.81 173 SER A O 1
ATOM 1412 N N . TYR A 1 174 ? 10.746 -11.475 -18.637 1.00 96.44 174 TYR A N 1
ATOM 1413 C CA . TYR A 1 174 ? 10.922 -12.336 -17.456 1.00 96.44 174 TYR A CA 1
ATOM 1414 C C . TYR A 1 174 ? 11.122 -11.529 -16.168 1.00 96.44 174 TYR A C 1
ATOM 1416 O O . TYR A 1 174 ? 10.553 -11.874 -15.133 1.00 96.44 174 TYR A O 1
ATOM 1424 N N . TYR A 1 175 ? 11.898 -10.447 -16.250 1.00 96.62 175 TYR A N 1
ATOM 1425 C CA . TYR A 1 175 ? 12.120 -9.538 -15.134 1.00 96.62 175 TYR A CA 1
ATOM 1426 C C . TYR A 1 175 ? 10.850 -8.757 -14.781 1.00 96.62 175 TYR A C 1
ATOM 1428 O O . TYR A 1 175 ? 10.482 -8.714 -13.611 1.00 96.62 175 TYR A O 1
ATOM 1436 N N . GLY A 1 176 ? 10.155 -8.195 -15.775 1.00 97.25 176 GLY A N 1
ATOM 1437 C CA . GLY A 1 176 ? 8.930 -7.423 -15.564 1.00 97.25 176 GLY A CA 1
ATOM 1438 C C . GLY A 1 176 ? 7.841 -8.249 -14.899 1.00 97.25 176 GLY A C 1
ATOM 1439 O O . GLY A 1 176 ? 7.334 -7.859 -13.850 1.00 97.25 176 GLY A O 1
ATOM 1440 N N . ARG A 1 177 ? 7.574 -9.457 -15.412 1.00 97.12 177 ARG A N 1
ATOM 1441 C CA . ARG A 1 177 ? 6.636 -10.394 -14.778 1.00 97.12 177 ARG A CA 1
ATOM 1442 C C . ARG A 1 177 ? 7.074 -10.786 -13.373 1.00 97.12 177 ARG A C 1
ATOM 1444 O O . ARG A 1 177 ? 6.230 -10.891 -12.491 1.00 97.12 177 ARG A O 1
ATOM 1451 N N . PHE A 1 178 ? 8.365 -11.014 -13.131 1.00 97.38 178 PHE A N 1
ATOM 1452 C CA . PHE A 1 178 ? 8.860 -11.279 -11.777 1.00 97.38 178 PHE A CA 1
ATOM 1453 C C . PHE A 1 178 ? 8.581 -10.103 -10.834 1.00 97.38 178 PHE A C 1
ATOM 1455 O O . PHE A 1 178 ? 8.018 -10.309 -9.760 1.00 97.38 178 PHE A O 1
ATOM 1462 N N . PHE A 1 179 ? 8.963 -8.893 -11.239 1.00 97.19 179 PHE A N 1
ATOM 1463 C CA . PHE A 1 179 ? 8.848 -7.696 -10.420 1.00 97.19 179 PHE A CA 1
ATOM 1464 C C . PHE A 1 179 ? 7.385 -7.357 -10.135 1.00 97.19 179 PHE A C 1
ATOM 1466 O O . PHE A 1 179 ? 7.036 -7.127 -8.982 1.00 97.19 179 PHE A O 1
ATOM 1473 N N . LEU A 1 180 ? 6.520 -7.393 -11.152 1.00 96.38 180 LEU A N 1
ATOM 1474 C CA . LEU A 1 180 ? 5.091 -7.121 -10.999 1.00 96.38 180 LEU A CA 1
ATOM 1475 C C . LEU A 1 180 ? 4.413 -8.158 -10.101 1.00 96.38 180 LEU A C 1
ATOM 1477 O O . LEU A 1 180 ? 3.689 -7.761 -9.195 1.00 96.38 180 LEU A O 1
ATOM 1481 N N . ASN A 1 181 ? 4.707 -9.453 -10.279 1.00 96.00 181 ASN A N 1
ATOM 1482 C CA . ASN A 1 181 ? 4.170 -10.505 -9.407 1.00 96.00 181 ASN A CA 1
ATOM 1483 C C . ASN A 1 181 ? 4.650 -10.359 -7.960 1.00 96.00 181 ASN A C 1
ATOM 1485 O O . ASN A 1 181 ? 3.877 -10.577 -7.034 1.00 96.00 181 ASN A O 1
ATOM 1489 N N . TRP A 1 182 ? 5.921 -10.005 -7.753 1.00 95.25 182 TRP A N 1
ATOM 1490 C CA . TRP A 1 182 ? 6.433 -9.708 -6.419 1.00 95.25 182 TRP A CA 1
ATOM 1491 C C . TRP A 1 182 ? 5.710 -8.498 -5.816 1.00 95.25 182 TRP A C 1
ATOM 1493 O O . TRP A 1 182 ? 5.203 -8.583 -4.704 1.00 95.25 182 TRP A O 1
ATOM 1503 N N . TYR A 1 183 ? 5.609 -7.398 -6.561 1.00 92.12 183 TYR A N 1
ATOM 1504 C CA . TYR A 1 183 ? 5.036 -6.147 -6.079 1.00 92.12 183 TYR A CA 1
ATOM 1505 C C . TYR A 1 183 ? 3.547 -6.280 -5.739 1.00 92.12 183 TYR A C 1
ATOM 1507 O O . TYR A 1 183 ? 3.124 -5.847 -4.671 1.00 92.12 183 TYR A O 1
ATOM 1515 N N . SER A 1 184 ? 2.753 -6.937 -6.593 1.00 90.69 184 SER A N 1
ATOM 1516 C CA . SER A 1 184 ? 1.354 -7.247 -6.279 1.00 90.69 184 SER A CA 1
ATOM 1517 C C . SER A 1 184 ? 1.231 -8.289 -5.167 1.00 90.69 184 SER A C 1
ATOM 1519 O O . SER A 1 184 ? 0.336 -8.184 -4.335 1.00 90.69 184 SER A O 1
ATOM 1521 N N . GLY A 1 185 ? 2.140 -9.269 -5.126 1.00 88.00 185 GLY A N 1
ATOM 1522 C CA . GLY A 1 185 ? 2.187 -10.298 -4.088 1.00 88.00 185 GLY A CA 1
ATOM 1523 C C . GLY A 1 185 ? 2.346 -9.712 -2.688 1.00 88.00 185 GLY A C 1
ATOM 1524 O O . GLY A 1 185 ? 1.631 -10.121 -1.788 1.00 88.00 185 GLY A O 1
ATOM 1525 N N . ILE A 1 186 ? 3.176 -8.677 -2.516 1.00 84.06 186 ILE A N 1
ATOM 1526 C CA . ILE A 1 186 ? 3.329 -7.997 -1.219 1.00 84.06 186 ILE A CA 1
ATOM 1527 C C . ILE A 1 186 ? 2.014 -7.370 -0.731 1.00 84.06 186 ILE A C 1
ATOM 1529 O O . ILE A 1 186 ? 1.732 -7.424 0.464 1.00 84.06 186 ILE A O 1
ATOM 1533 N N . LEU A 1 187 ? 1.200 -6.788 -1.621 1.00 77.19 187 LEU A N 1
ATOM 1534 C CA . LEU A 1 187 ? -0.125 -6.282 -1.232 1.00 77.19 187 LEU A CA 1
ATOM 1535 C C . LEU A 1 187 ? -1.064 -7.414 -0.820 1.00 77.19 187 LEU A C 1
ATOM 1537 O O . LEU A 1 187 ? -1.786 -7.267 0.160 1.00 77.19 187 LEU A O 1
ATOM 1541 N N . ILE A 1 188 ? -1.053 -8.524 -1.558 1.00 80.38 188 ILE A N 1
ATOM 1542 C CA . ILE A 1 188 ? -1.903 -9.684 -1.268 1.00 80.38 188 ILE A CA 1
ATOM 1543 C C . ILE A 1 188 ? -1.502 -10.311 0.072 1.00 80.38 188 ILE A C 1
ATOM 1545 O O . ILE A 1 188 ? -2.353 -10.475 0.937 1.00 80.38 188 ILE A O 1
ATOM 1549 N N . ASP A 1 189 ? -0.210 -10.556 0.295 1.00 77.50 189 ASP A N 1
ATOM 1550 C CA . ASP A 1 189 ? 0.302 -11.103 1.556 1.00 77.50 189 ASP A CA 1
ATOM 1551 C C . ASP A 1 189 ? -0.041 -10.186 2.744 1.00 77.50 189 ASP A C 1
ATOM 1553 O O . ASP A 1 189 ? -0.376 -10.657 3.832 1.00 77.50 189 ASP A O 1
ATOM 1557 N N . HIS A 1 190 ? 0.009 -8.863 2.539 1.00 72.00 190 HIS A N 1
ATOM 1558 C CA . HIS A 1 190 ? -0.411 -7.892 3.547 1.00 72.00 190 HIS A CA 1
ATOM 1559 C C . HIS A 1 190 ? -1.897 -8.040 3.894 1.00 72.00 190 HIS A C 1
ATOM 1561 O O . HIS A 1 190 ? -2.250 -8.036 5.074 1.00 72.00 190 HIS A O 1
ATOM 1567 N N . VAL A 1 191 ? -2.759 -8.209 2.889 1.00 71.88 191 VAL A N 1
ATOM 1568 C CA . VAL A 1 191 ? -4.199 -8.442 3.082 1.00 71.88 191 VAL A CA 1
ATOM 1569 C C . VAL A 1 191 ? -4.441 -9.732 3.827 1.00 71.88 191 VAL A C 1
ATOM 1571 O O . VAL A 1 191 ? -5.156 -9.716 4.821 1.00 71.88 191 VAL A O 1
ATOM 1574 N N . ASP A 1 192 ? -3.824 -10.826 3.392 1.00 75.75 192 ASP A N 1
ATOM 1575 C CA . ASP A 1 192 ? -3.997 -12.131 4.019 1.00 75.75 192 ASP A CA 1
ATOM 1576 C C . ASP A 1 192 ? -3.574 -12.086 5.488 1.00 75.75 192 ASP A C 1
ATOM 1578 O O . ASP A 1 192 ? -4.266 -12.622 6.355 1.00 75.75 192 ASP A O 1
ATOM 1582 N N . GLN A 1 193 ? -2.485 -11.379 5.802 1.00 66.44 193 GLN A N 1
ATOM 1583 C CA . GLN A 1 193 ? -2.060 -11.181 7.180 1.00 66.44 193 GLN A CA 1
ATOM 1584 C C . GLN A 1 193 ? -3.076 -10.354 7.979 1.00 66.44 193 GLN A C 1
ATOM 1586 O O . GLN A 1 193 ? -3.451 -10.759 9.078 1.00 66.44 193 GLN A O 1
ATOM 1591 N N . VAL A 1 194 ? -3.539 -9.215 7.458 1.00 63.97 194 VAL A N 1
ATOM 1592 C CA . VAL A 1 194 ? -4.494 -8.353 8.173 1.00 63.97 194 VAL A CA 1
ATOM 1593 C C . VAL A 1 194 ? -5.847 -9.045 8.349 1.00 63.97 194 VAL A C 1
ATOM 1595 O O . VAL A 1 194 ? -6.398 -9.015 9.447 1.00 63.97 194 VAL A O 1
ATOM 1598 N N 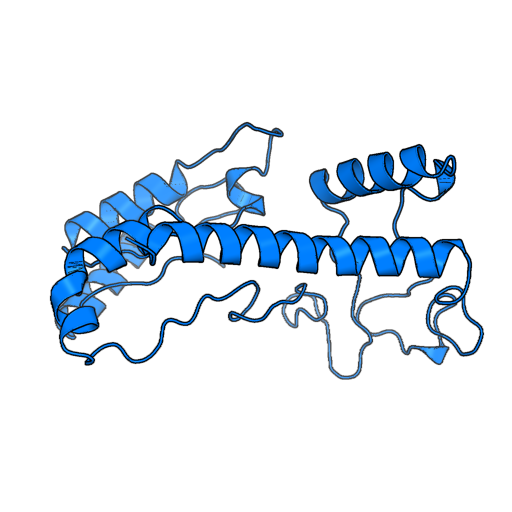. LEU A 1 195 ? -6.360 -9.710 7.313 1.00 68.38 195 LEU A N 1
ATOM 1599 C CA . LEU A 1 195 ? -7.613 -10.460 7.366 1.00 68.38 195 LEU A CA 1
ATOM 1600 C C . LEU A 1 195 ? -7.509 -11.659 8.306 1.00 68.38 195 LEU A C 1
ATOM 1602 O O . LEU A 1 195 ? -8.407 -11.852 9.112 1.00 68.38 195 LEU A O 1
ATOM 1606 N N . SER A 1 196 ? -6.404 -12.410 8.286 1.00 68.19 196 SER A N 1
ATOM 1607 C CA . SER A 1 196 ? -6.172 -13.509 9.234 1.00 68.19 196 SER A CA 1
ATOM 1608 C C . SER A 1 196 ? -6.187 -13.020 10.685 1.00 68.19 196 SER A C 1
ATOM 1610 O O . SER A 1 196 ? -6.825 -13.616 11.554 1.00 68.19 196 SER A O 1
ATOM 1612 N N . LEU A 1 197 ? -5.546 -11.879 10.949 1.00 59.44 197 LEU A N 1
ATOM 1613 C CA . LEU A 1 197 ? -5.562 -11.244 12.265 1.00 59.44 197 LEU A CA 1
ATOM 1614 C C . LEU A 1 197 ? -6.956 -10.725 12.651 1.00 59.44 197 LEU A C 1
ATOM 1616 O O . LEU A 1 197 ? -7.322 -10.818 13.822 1.00 59.44 197 LEU A O 1
ATOM 1620 N N . ALA A 1 198 ? -7.736 -10.216 11.693 1.00 61.88 198 ALA A N 1
ATOM 1621 C CA . ALA A 1 198 ? -9.123 -9.817 11.910 1.00 61.88 198 ALA A CA 1
ATOM 1622 C C . ALA A 1 198 ? -10.007 -11.032 12.232 1.00 61.88 198 ALA A C 1
ATOM 1624 O O . ALA A 1 198 ? -10.710 -11.018 13.236 1.00 61.88 198 ALA A O 1
ATOM 1625 N N . THR A 1 199 ? -9.915 -12.117 11.461 1.00 69.00 199 THR A N 1
ATOM 1626 C CA . THR A 1 199 ? -10.622 -13.379 11.726 1.00 69.00 199 THR A CA 1
ATOM 1627 C C . THR A 1 199 ? -10.324 -13.892 13.133 1.00 69.00 199 THR A C 1
ATOM 1629 O O . THR A 1 199 ? -11.245 -14.126 13.906 1.00 69.00 199 THR A O 1
ATOM 1632 N N . LEU A 1 200 ? -9.048 -13.949 13.535 1.00 67.31 200 LEU A N 1
ATOM 1633 C CA . LEU A 1 200 ? -8.667 -14.335 14.900 1.00 67.31 200 LEU A CA 1
ATOM 1634 C C . LEU A 1 200 ? -9.244 -13.413 15.986 1.00 67.31 200 LEU A C 1
ATOM 1636 O O . LEU A 1 200 ? -9.445 -13.851 17.118 1.00 67.31 200 LEU A O 1
ATOM 1640 N N . ALA A 1 201 ? -9.466 -12.136 15.675 1.00 59.31 201 ALA A N 1
ATOM 1641 C CA . ALA A 1 201 ? -10.032 -11.173 16.610 1.00 59.31 201 ALA A CA 1
ATOM 1642 C C . ALA A 1 201 ? -11.561 -11.275 16.738 1.00 59.31 201 ALA A C 1
ATOM 1644 O O . ALA A 1 201 ? -12.076 -10.927 17.800 1.00 59.31 201 ALA A O 1
ATOM 1645 N N . PHE A 1 202 ? -12.258 -11.737 15.694 1.00 61.34 202 PHE A N 1
ATOM 1646 C CA . PHE A 1 202 ? -13.723 -11.734 15.596 1.00 61.34 202 PHE A CA 1
ATOM 1647 C C . PHE A 1 202 ? -14.378 -13.131 15.649 1.00 61.34 202 PHE A C 1
ATOM 1649 O O . PHE A 1 202 ? -15.587 -13.209 15.842 1.00 61.34 202 PHE A O 1
ATOM 1656 N N . ASP A 1 203 ? -13.613 -14.226 15.563 1.00 65.00 203 ASP A N 1
ATOM 1657 C CA . ASP A 1 203 ? -14.108 -15.614 15.702 1.00 65.00 203 ASP A CA 1
ATOM 1658 C C . ASP A 1 203 ? -14.275 -16.087 17.177 1.00 65.00 203 ASP A C 1
ATOM 1660 O O . ASP A 1 203 ? -14.435 -17.283 17.433 1.00 65.00 203 ASP A O 1
ATOM 1664 N N . GLY A 1 204 ? -14.214 -15.179 18.167 1.00 47.44 204 GLY A N 1
ATOM 1665 C CA . GLY A 1 204 ? -14.290 -15.477 19.621 1.00 47.44 204 GLY A CA 1
ATOM 1666 C C . GLY A 1 204 ? -15.624 -15.193 20.321 1.00 47.44 204 GLY A C 1
ATOM 1667 O O . GLY A 1 204 ? -16.409 -14.376 19.815 1.00 47.44 204 GLY A O 1
#

Organism: Aegilops tauschii subsp. strangulata (NCBI:txid200361)